Protein AF-A0A936PSB6-F1 (afdb_monomer)

Structure (mmCIF, N/CA/C/O backbone):
data_AF-A0A936PSB6-F1
#
_entry.id   AF-A0A936PSB6-F1
#
loop_
_atom_site.group_PDB
_atom_site.id
_atom_site.type_symbol
_atom_site.label_atom_id
_atom_site.label_alt_id
_atom_site.label_comp_id
_atom_site.label_asym_id
_atom_site.label_entity_id
_atom_site.label_seq_id
_atom_site.pdbx_PDB_ins_code
_atom_site.Cartn_x
_atom_site.Cartn_y
_atom_site.Cartn_z
_atom_site.occupancy
_atom_site.B_iso_or_equiv
_atom_site.auth_seq_id
_atom_site.auth_comp_id
_atom_site.auth_asym_id
_atom_site.auth_atom_id
_atom_site.pdbx_PDB_model_num
ATOM 1 N N . MET A 1 1 ? 30.008 19.255 -2.881 1.00 34.97 1 MET A N 1
ATOM 2 C CA . MET A 1 1 ? 29.206 19.299 -4.121 1.00 34.97 1 MET A CA 1
ATOM 3 C C . MET A 1 1 ? 28.127 18.225 -3.992 1.00 34.97 1 MET A C 1
ATOM 5 O O . MET A 1 1 ? 28.305 17.112 -4.457 1.00 34.97 1 MET A O 1
ATOM 9 N N . LEU A 1 2 ? 27.094 18.510 -3.190 1.00 31.97 2 LEU A N 1
ATOM 10 C CA . LEU A 1 2 ? 25.993 17.590 -2.886 1.00 31.97 2 LEU A CA 1
ATOM 11 C C . LEU A 1 2 ? 24.879 17.861 -3.895 1.00 31.97 2 LEU A C 1
ATOM 13 O O . LEU A 1 2 ? 24.434 19.002 -4.013 1.00 31.97 2 LEU A O 1
ATOM 17 N N . ALA A 1 3 ? 24.488 16.835 -4.649 1.00 31.81 3 ALA A N 1
ATOM 18 C CA . ALA A 1 3 ? 23.398 16.915 -5.605 1.00 31.81 3 ALA A CA 1
ATOM 19 C C . ALA A 1 3 ? 22.100 17.249 -4.861 1.00 31.81 3 ALA A C 1
ATOM 21 O O . ALA A 1 3 ? 21.628 16.478 -4.026 1.00 31.81 3 ALA A O 1
ATOM 22 N N . ALA A 1 4 ? 21.543 18.419 -5.164 1.00 31.56 4 ALA A N 1
ATOM 23 C CA . ALA A 1 4 ? 20.163 18.727 -4.861 1.00 31.56 4 ALA A CA 1
ATOM 24 C C . ALA A 1 4 ? 19.299 17.728 -5.641 1.00 31.56 4 ALA A C 1
ATOM 26 O O . ALA A 1 4 ? 19.192 17.817 -6.862 1.00 31.56 4 ALA A O 1
ATOM 27 N N . PHE A 1 5 ? 18.718 16.754 -4.942 1.00 30.97 5 PHE A N 1
ATOM 28 C CA . PHE A 1 5 ? 17.575 16.011 -5.454 1.00 30.97 5 PHE A CA 1
ATOM 29 C C . PHE A 1 5 ? 16.417 16.998 -5.546 1.00 30.97 5 PHE A C 1
ATOM 31 O O . PHE A 1 5 ? 15.668 17.218 -4.595 1.00 30.97 5 PHE A O 1
ATOM 38 N N . SER A 1 6 ? 16.327 17.667 -6.689 1.00 33.12 6 SER A N 1
ATOM 39 C CA . SER A 1 6 ? 15.155 18.423 -7.076 1.00 33.12 6 SER A CA 1
ATOM 40 C C . SER A 1 6 ? 14.011 17.422 -7.211 1.00 33.12 6 SER A C 1
ATOM 42 O O . SER A 1 6 ? 13.927 16.695 -8.199 1.00 33.12 6 SER A O 1
ATOM 44 N N . LEU A 1 7 ? 13.139 17.372 -6.201 1.00 35.28 7 LEU A N 1
ATOM 45 C CA . LEU A 1 7 ? 11.733 17.018 -6.378 1.00 35.28 7 LEU A CA 1
ATOM 46 C C . LEU A 1 7 ? 11.176 18.008 -7.408 1.00 35.28 7 LEU A C 1
ATOM 48 O O . LEU A 1 7 ? 10.650 19.062 -7.056 1.00 35.28 7 LEU A O 1
ATOM 52 N N . SER A 1 8 ? 11.418 17.732 -8.691 1.00 33.59 8 SER A N 1
ATOM 53 C CA . SER A 1 8 ? 10.822 18.482 -9.784 1.00 33.59 8 SER A CA 1
ATOM 54 C C . SER A 1 8 ? 9.326 18.448 -9.569 1.00 33.59 8 SER A C 1
ATOM 56 O O . SER A 1 8 ? 8.751 17.375 -9.393 1.00 33.59 8 SER A O 1
ATOM 58 N N . ALA A 1 9 ? 8.742 19.643 -9.541 1.00 36.50 9 ALA A N 1
ATOM 59 C CA . ALA A 1 9 ? 7.319 19.881 -9.508 1.00 36.50 9 ALA A CA 1
ATOM 60 C C . ALA A 1 9 ? 6.634 18.968 -10.531 1.00 36.50 9 ALA A C 1
ATOM 62 O O . ALA A 1 9 ? 6.600 19.259 -11.727 1.00 36.50 9 ALA A O 1
ATOM 63 N N . VAL A 1 10 ? 6.110 17.841 -10.049 1.00 40.69 10 VAL A N 1
ATOM 64 C CA . VAL A 1 10 ? 5.049 17.119 -10.733 1.00 40.69 10 VAL A CA 1
ATOM 65 C C . VAL A 1 10 ? 3.941 18.153 -10.811 1.00 40.69 10 VAL A C 1
ATOM 67 O O . VAL A 1 10 ? 3.409 18.566 -9.779 1.00 40.69 10 VAL A O 1
ATOM 70 N N . ALA A 1 11 ? 3.711 18.683 -12.016 1.00 37.62 11 ALA A N 1
ATOM 71 C CA . ALA A 1 11 ? 2.572 19.541 -12.299 1.00 37.62 11 ALA A CA 1
ATOM 72 C C . ALA A 1 11 ? 1.369 18.906 -11.609 1.00 37.62 11 ALA A C 1
ATOM 74 O O . ALA A 1 11 ? 1.175 17.706 -11.786 1.00 37.62 11 ALA A O 1
ATOM 75 N N . ALA A 1 12 ? 0.677 19.672 -10.760 1.00 42.12 12 ALA A N 1
ATOM 76 C CA . ALA A 1 12 ? -0.404 19.188 -9.914 1.00 42.12 12 ALA A CA 1
ATOM 77 C C . ALA A 1 12 ? -1.413 18.425 -10.776 1.00 42.12 12 ALA A C 1
ATOM 79 O O . ALA A 1 12 ? -2.275 19.025 -11.414 1.00 42.12 12 ALA A O 1
ATOM 80 N N . ASP A 1 13 ? -1.237 17.110 -10.856 1.00 47.25 13 ASP A N 1
ATOM 81 C CA . ASP A 1 13 ? -2.152 16.215 -11.523 1.00 47.25 13 ASP A CA 1
ATOM 82 C C . ASP A 1 13 ? -3.365 16.180 -10.594 1.00 47.25 13 ASP A C 1
ATOM 84 O O . ASP A 1 13 ? -3.239 15.715 -9.459 1.00 47.25 13 ASP A O 1
ATOM 88 N N . PRO A 1 14 ? -4.522 16.729 -10.996 1.00 48.03 14 PRO A N 1
ATOM 89 C CA . PRO A 1 14 ? -5.703 16.736 -10.142 1.00 48.03 14 PRO A CA 1
ATOM 90 C C . PRO A 1 14 ? -6.210 15.314 -9.848 1.00 48.03 14 PRO A C 1
ATOM 92 O O . PRO A 1 14 ? -7.092 15.156 -9.009 1.00 48.03 14 PRO A O 1
ATOM 95 N N . SER A 1 15 ? -5.662 14.286 -10.513 1.00 51.38 15 SER A N 1
ATOM 96 C CA . SER A 1 15 ? -5.899 12.872 -10.207 1.00 51.38 15 SER A CA 1
ATOM 97 C C . SER A 1 15 ? -4.924 12.278 -9.179 1.00 51.38 15 SER A C 1
ATOM 99 O O . SER A 1 15 ? -4.997 11.085 -8.879 1.00 51.38 15 SER A O 1
ATOM 101 N N . ALA A 1 16 ? -4.013 13.087 -8.625 1.00 62.56 16 ALA A N 1
ATOM 102 C CA . ALA A 1 16 ? -3.012 12.616 -7.686 1.00 62.56 16 ALA A CA 1
ATOM 103 C C . ALA A 1 16 ? -3.590 12.358 -6.290 1.00 62.56 16 ALA A C 1
ATOM 105 O O . ALA A 1 16 ? -3.833 13.285 -5.521 1.00 62.56 16 ALA A O 1
ATOM 106 N N . VAL A 1 17 ? -3.746 11.081 -5.937 1.00 67.69 17 VAL A N 1
ATOM 107 C CA . VAL A 1 17 ? -4.196 10.674 -4.598 1.00 67.69 17 VAL A CA 1
ATOM 108 C C . VAL A 1 17 ? -3.063 10.893 -3.595 1.00 67.69 17 VAL A C 1
ATOM 110 O O . VAL A 1 17 ? -1.984 10.309 -3.743 1.00 67.69 17 VAL A O 1
ATOM 113 N N . THR A 1 18 ? -3.309 11.710 -2.568 1.00 82.12 18 THR A N 1
ATOM 114 C CA . THR A 1 18 ? -2.357 11.936 -1.467 1.00 82.12 18 THR A CA 1
ATOM 115 C C . THR A 1 18 ? -2.437 10.817 -0.426 1.00 82.12 18 THR A C 1
ATOM 117 O O . THR A 1 18 ? -3.446 10.115 -0.313 1.00 82.12 18 THR A O 1
ATOM 120 N N . VAL A 1 19 ? -1.394 10.657 0.401 1.00 83.12 19 VAL A N 1
ATOM 121 C CA . VAL A 1 19 ? -1.415 9.703 1.531 1.00 83.12 19 VAL A CA 1
ATOM 122 C C . VAL A 1 19 ? -2.602 9.991 2.453 1.00 83.12 19 VAL A C 1
ATOM 124 O O . VAL A 1 19 ? -3.303 9.068 2.863 1.00 83.12 19 VAL A O 1
ATOM 127 N N . GLY A 1 20 ? -2.853 11.269 2.758 1.00 79.62 20 GLY A N 1
ATOM 128 C CA . GLY A 1 20 ? -3.971 11.672 3.607 1.00 79.62 20 GLY A CA 1
ATOM 129 C C . GLY A 1 20 ? -5.331 11.319 3.010 1.00 79.62 20 GLY A C 1
ATOM 130 O O . GLY A 1 20 ? -6.204 10.821 3.724 1.00 79.62 20 GLY A O 1
ATOM 131 N N . GLU A 1 21 ? -5.502 11.499 1.701 1.00 85.75 21 GLU A N 1
ATOM 132 C CA . GLU A 1 21 ? -6.727 11.119 1.006 1.00 85.75 21 GLU A CA 1
ATOM 133 C C . GLU A 1 21 ? -6.934 9.603 0.973 1.00 85.75 21 GLU A C 1
ATOM 135 O O . GLU A 1 21 ? -8.027 9.141 1.299 1.00 85.75 21 GLU A O 1
ATOM 140 N N . ALA A 1 22 ? -5.894 8.829 0.660 1.00 84.50 22 ALA A N 1
ATOM 141 C CA . ALA A 1 22 ? -5.962 7.371 0.666 1.00 84.50 22 ALA A CA 1
ATOM 142 C C . ALA A 1 22 ? -6.297 6.823 2.060 1.00 84.50 22 ALA A C 1
ATOM 144 O O . ALA A 1 22 ? -7.163 5.959 2.189 1.00 84.50 22 ALA A O 1
ATOM 145 N N . VAL A 1 23 ? -5.674 7.354 3.119 1.00 87.19 23 VAL A N 1
ATOM 146 C CA . VAL A 1 23 ? -5.998 6.975 4.503 1.00 87.19 23 VAL A CA 1
ATOM 147 C C . VAL A 1 23 ? -7.450 7.317 4.823 1.00 87.19 23 VAL A C 1
ATOM 149 O O . VAL A 1 23 ? -8.186 6.461 5.306 1.00 87.19 23 VAL A O 1
ATOM 152 N N . ARG A 1 24 ? -7.906 8.532 4.501 1.00 88.06 24 ARG A N 1
ATOM 153 C CA . ARG A 1 24 ? -9.304 8.934 4.707 1.00 88.06 24 ARG A CA 1
ATOM 154 C C . ARG A 1 24 ? -10.276 8.015 3.959 1.00 88.06 24 ARG A C 1
ATOM 156 O O . ARG A 1 24 ? -11.274 7.596 4.543 1.00 88.06 24 ARG A O 1
ATOM 163 N N . LEU A 1 25 ? -9.995 7.683 2.700 1.00 87.19 25 LEU A N 1
ATOM 164 C CA . LEU A 1 25 ? -10.819 6.783 1.890 1.00 87.19 25 LEU A CA 1
ATOM 165 C C . LEU A 1 25 ? -10.831 5.365 2.463 1.00 87.19 25 LEU A C 1
ATOM 167 O O . LEU A 1 25 ? -11.905 4.800 2.652 1.00 87.19 25 LEU A O 1
ATOM 171 N N . GLY A 1 26 ? -9.681 4.801 2.825 1.00 87.00 26 GLY A N 1
ATOM 172 C CA . GLY A 1 26 ? -9.623 3.452 3.392 1.00 87.00 26 GLY A CA 1
ATOM 173 C C . GLY A 1 26 ? -10.290 3.346 4.766 1.00 87.00 26 GLY A C 1
ATOM 174 O O . GLY A 1 26 ? -10.931 2.341 5.057 1.00 87.00 26 GLY A O 1
ATOM 175 N N . LEU A 1 27 ? -10.241 4.407 5.579 1.00 88.94 27 LEU A N 1
ATOM 176 C CA . LEU A 1 27 ? -10.942 4.469 6.867 1.00 88.94 27 LEU A CA 1
ATOM 177 C C . LEU A 1 27 ? -12.459 4.685 6.748 1.00 88.94 27 LEU A C 1
ATOM 179 O O . LEU A 1 27 ? -13.159 4.525 7.743 1.00 88.94 27 LEU A O 1
ATOM 183 N N . THR A 1 28 ? -12.976 5.062 5.576 1.00 88.38 28 THR A N 1
ATOM 184 C CA . THR A 1 28 ? -14.409 5.359 5.375 1.00 88.38 28 THR A CA 1
ATOM 185 C C . THR A 1 28 ? -15.110 4.358 4.463 1.00 88.38 28 THR A C 1
ATOM 187 O O . THR A 1 28 ? -16.249 3.983 4.725 1.00 88.38 28 THR A O 1
ATOM 190 N N . THR A 1 29 ? -14.431 3.917 3.409 1.00 88.69 29 THR A N 1
ATOM 191 C CA . THR A 1 29 ? -14.980 3.069 2.339 1.00 88.69 29 THR A CA 1
ATOM 192 C C . THR A 1 29 ? -14.331 1.692 2.267 1.00 88.69 29 THR A C 1
ATOM 194 O O . THR A 1 29 ? -14.907 0.780 1.675 1.00 88.69 29 THR A O 1
ATOM 197 N N . GLY A 1 30 ? -13.173 1.514 2.910 1.00 88.62 30 GLY A N 1
ATOM 198 C CA . GLY A 1 30 ? -12.463 0.244 2.907 1.00 88.62 30 GLY A CA 1
ATOM 199 C C . GLY A 1 30 ? -13.274 -0.878 3.563 1.00 88.62 30 GLY A C 1
ATOM 200 O O . GLY A 1 30 ? -14.038 -0.632 4.502 1.00 88.62 30 GLY A O 1
ATOM 201 N N . PRO A 1 31 ? -13.078 -2.141 3.147 1.00 86.44 31 PRO A N 1
ATOM 202 C CA . PRO A 1 31 ? -13.794 -3.289 3.712 1.00 86.44 31 PRO A CA 1
ATOM 203 C C . PRO A 1 31 ? -13.578 -3.448 5.226 1.00 86.44 31 PRO A C 1
ATOM 205 O O . PRO A 1 31 ? -14.403 -4.046 5.913 1.00 86.44 31 PRO A O 1
ATOM 208 N N . LEU A 1 32 ? -12.483 -2.892 5.757 1.00 86.81 32 LEU A N 1
ATOM 209 C CA . LEU A 1 32 ? -12.132 -2.927 7.177 1.00 86.81 32 LEU A CA 1
ATOM 210 C C . LEU A 1 32 ? -12.549 -1.666 7.955 1.00 86.81 32 LEU A C 1
ATOM 212 O O . LEU A 1 32 ? -12.427 -1.655 9.179 1.00 86.81 32 LEU A O 1
ATOM 216 N N . ALA A 1 33 ? -13.086 -0.635 7.291 1.00 86.19 33 ALA A N 1
ATOM 217 C CA . ALA A 1 33 ? -13.457 0.643 7.909 1.00 86.19 33 ALA A CA 1
ATOM 218 C C . ALA A 1 33 ? -14.442 0.481 9.081 1.00 86.19 33 ALA A C 1
ATOM 220 O O . ALA A 1 33 ? -14.331 1.146 10.110 1.00 86.19 33 ALA A O 1
ATOM 221 N N . GLY A 1 34 ? -15.400 -0.443 8.950 1.00 85.06 34 GLY A N 1
ATOM 222 C CA . GLY A 1 34 ? -16.431 -0.684 9.962 1.00 85.06 34 GLY A CA 1
ATOM 223 C C . GLY A 1 34 ? -16.010 -1.597 11.117 1.00 85.06 34 GLY A C 1
ATOM 224 O O . GLY A 1 34 ? -16.730 -1.665 12.113 1.00 85.06 34 GLY A O 1
ATOM 225 N N . ALA A 1 35 ? -14.880 -2.305 11.014 1.00 87.38 35 ALA A N 1
ATOM 226 C CA . ALA A 1 35 ? -14.505 -3.331 11.987 1.00 87.38 35 ALA A CA 1
ATOM 227 C C . ALA A 1 35 ? -14.233 -2.773 13.402 1.00 87.38 35 ALA A C 1
ATOM 229 O O . ALA A 1 35 ? -14.781 -3.329 14.360 1.00 87.38 35 ALA A O 1
ATOM 230 N N . PRO A 1 36 ? -13.484 -1.662 13.579 1.00 84.12 36 PRO A N 1
ATOM 231 C CA . PRO A 1 36 ? -13.262 -1.080 14.905 1.00 84.12 36 PRO A CA 1
ATOM 232 C C . PRO A 1 36 ? -14.564 -0.614 15.565 1.00 84.12 36 PRO A C 1
ATOM 234 O O . PRO A 1 36 ? -14.799 -0.843 16.750 1.00 84.12 36 PRO A O 1
ATOM 237 N N . GLU A 1 37 ? -15.449 -0.010 14.774 1.00 84.31 37 GLU A N 1
ATOM 238 C CA . GLU A 1 37 ? -16.726 0.515 15.248 1.00 84.31 37 GLU A CA 1
ATOM 239 C C . GLU A 1 37 ? -17.722 -0.603 15.593 1.00 84.31 37 GLU A C 1
ATOM 241 O O . GLU A 1 37 ? -18.475 -0.496 16.563 1.00 84.31 37 GLU A O 1
ATOM 246 N N . ALA A 1 38 ? -17.713 -1.704 14.837 1.00 85.62 38 ALA A N 1
ATOM 247 C CA . ALA A 1 38 ? -18.489 -2.897 15.156 1.00 85.62 38 ALA A CA 1
ATOM 248 C C . ALA A 1 38 ? -18.018 -3.540 16.470 1.00 85.62 38 ALA A C 1
ATOM 250 O O . ALA A 1 38 ? -18.850 -3.881 17.311 1.00 85.62 38 ALA A O 1
ATOM 251 N N . ALA A 1 39 ? -16.701 -3.637 16.689 1.00 78.50 39 ALA A N 1
ATOM 252 C CA . ALA A 1 39 ? -16.134 -4.139 17.941 1.00 78.50 39 ALA A CA 1
ATOM 253 C C . ALA A 1 39 ? -16.510 -3.249 19.140 1.00 78.50 39 ALA A C 1
ATOM 255 O O . ALA A 1 39 ? -16.908 -3.758 20.189 1.00 78.50 39 ALA A O 1
ATOM 256 N N . ARG A 1 40 ? -16.470 -1.919 18.968 1.00 83.19 40 ARG A N 1
ATOM 257 C CA . ARG A 1 40 ? -16.927 -0.952 19.979 1.00 83.19 40 ARG A CA 1
ATOM 258 C C . ARG A 1 40 ? -18.407 -1.139 20.317 1.00 83.19 40 ARG A C 1
ATOM 260 O O . ARG A 1 40 ? -18.774 -1.182 21.491 1.00 83.19 40 ARG A O 1
ATOM 267 N N . ARG A 1 41 ? -19.264 -1.278 19.299 1.00 87.00 41 ARG A N 1
ATOM 268 C CA . ARG A 1 41 ? -20.707 -1.508 19.482 1.00 87.00 41 ARG A CA 1
ATOM 269 C C . ARG A 1 41 ? -21.001 -2.829 20.188 1.00 87.00 41 ARG A C 1
ATOM 271 O O . ARG A 1 41 ? -21.864 -2.840 21.060 1.00 87.00 41 ARG A O 1
ATOM 278 N N . ALA A 1 42 ? -20.276 -3.899 19.862 1.00 83.25 42 ALA A N 1
ATOM 279 C CA . ALA A 1 42 ? -20.413 -5.190 20.533 1.00 83.25 42 ALA A CA 1
ATOM 280 C C . ALA A 1 42 ? -20.077 -5.083 22.030 1.00 83.25 42 ALA A C 1
ATOM 282 O O . ALA A 1 42 ? -20.911 -5.422 22.866 1.00 83.25 42 ALA A O 1
ATOM 283 N N . ALA A 1 43 ? -18.927 -4.494 22.373 1.00 77.94 43 ALA A N 1
ATOM 284 C CA . ALA A 1 43 ? -18.525 -4.298 23.767 1.00 77.94 43 ALA A CA 1
ATOM 285 C C . ALA A 1 43 ? -19.485 -3.378 24.545 1.00 77.94 43 ALA A C 1
ATOM 287 O O . ALA A 1 43 ? -19.802 -3.633 25.706 1.00 77.94 43 ALA A O 1
ATOM 288 N N . SER A 1 44 ? -19.998 -2.320 23.905 1.00 81.75 44 SER A N 1
ATOM 289 C CA . SER A 1 44 ? -21.014 -1.452 24.513 1.00 81.75 44 SER A CA 1
ATOM 290 C C . SER A 1 44 ? -22.342 -2.185 24.731 1.00 81.75 44 SER A C 1
ATOM 292 O O . SER A 1 44 ? -22.979 -2.003 25.767 1.00 81.75 44 SER A O 1
ATOM 294 N N . GLY A 1 45 ? -22.752 -3.032 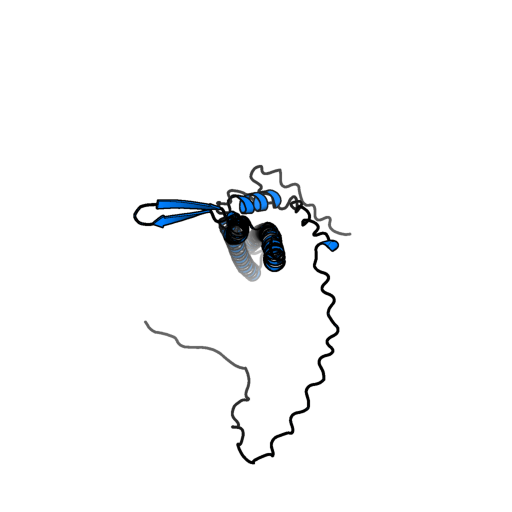23.782 1.00 85.19 45 GLY A N 1
ATOM 295 C CA . GLY A 1 45 ? -23.933 -3.884 23.904 1.00 85.19 45 GLY A CA 1
ATOM 296 C C . GLY A 1 45 ? -23.818 -4.866 25.068 1.00 85.19 45 GLY A C 1
ATO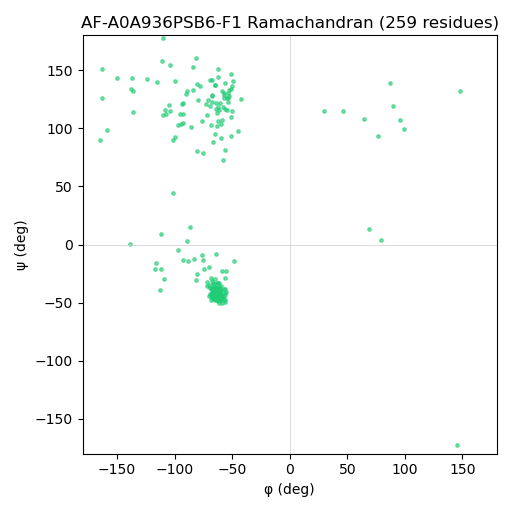M 297 O O . GLY A 1 45 ? -24.734 -4.940 25.883 1.00 85.19 45 GLY A O 1
ATOM 298 N N . GLU A 1 46 ? -22.676 -5.543 25.198 1.00 79.44 46 GLU A N 1
ATOM 299 C CA . GLU A 1 46 ? -22.380 -6.438 26.325 1.00 79.44 46 GLU A CA 1
ATOM 300 C C . GLU A 1 46 ? -22.417 -5.694 27.667 1.00 79.44 46 GLU A C 1
ATOM 302 O O . GLU A 1 46 ? -23.071 -6.144 28.608 1.00 79.44 46 GLU A O 1
ATOM 307 N N . ALA A 1 47 ? -21.802 -4.509 27.749 1.00 75.94 47 ALA A N 1
ATOM 308 C CA . ALA A 1 47 ? -21.815 -3.697 28.964 1.00 75.94 47 ALA A CA 1
ATOM 309 C C . ALA A 1 47 ? -23.224 -3.206 29.344 1.00 75.94 47 ALA A C 1
ATOM 311 O O . ALA A 1 47 ? -23.565 -3.168 30.528 1.00 75.94 47 ALA A O 1
ATOM 312 N N . ARG A 1 48 ? -24.061 -2.845 28.359 1.00 78.62 48 ARG A N 1
ATOM 313 C CA . ARG A 1 48 ? -25.459 -2.440 28.593 1.00 78.62 48 ARG A CA 1
ATOM 314 C C . ARG A 1 48 ? -26.337 -3.608 29.012 1.00 78.62 48 ARG A C 1
ATOM 316 O O . ARG A 1 48 ? -27.112 -3.447 29.947 1.00 78.62 48 ARG A O 1
ATOM 323 N N . ALA A 1 49 ? -26.209 -4.758 28.350 1.00 78.94 49 ALA A N 1
ATOM 324 C CA . ALA A 1 49 ? -26.930 -5.970 28.730 1.00 78.94 49 ALA A CA 1
ATOM 325 C C . ALA A 1 49 ? -26.628 -6.339 30.188 1.00 78.94 49 ALA A C 1
ATOM 327 O O . ALA A 1 49 ? -27.544 -6.625 30.952 1.00 78.94 49 ALA A O 1
ATOM 328 N N . TYR A 1 50 ? -25.360 -6.222 30.591 1.00 68.19 50 TYR A N 1
ATOM 329 C CA . TYR A 1 50 ? -24.930 -6.465 31.963 1.00 68.19 50 TYR A CA 1
ATOM 330 C C . TYR A 1 50 ? -25.494 -5.435 32.962 1.00 68.19 50 TYR A C 1
ATOM 332 O O . TYR A 1 50 ? -25.965 -5.799 34.040 1.00 68.19 50 TYR A O 1
ATOM 340 N N . ALA A 1 51 ? -25.474 -4.143 32.615 1.00 69.38 51 ALA A N 1
ATOM 341 C CA . ALA A 1 51 ? -26.022 -3.088 33.470 1.00 69.38 51 ALA A CA 1
ATOM 342 C C . ALA A 1 51 ? -27.543 -3.224 33.667 1.00 69.38 51 ALA A C 1
ATOM 344 O O . ALA A 1 51 ? -28.026 -3.050 34.784 1.00 69.38 51 ALA A O 1
ATOM 345 N N . ALA A 1 52 ? -28.279 -3.583 32.611 1.00 68.69 52 ALA A N 1
ATOM 346 C CA . ALA A 1 52 ? -29.727 -3.773 32.656 1.00 68.69 52 ALA A CA 1
ATOM 347 C C . ALA A 1 52 ? -30.143 -4.944 33.564 1.00 68.69 52 ALA A C 1
ATOM 349 O O . ALA A 1 52 ? -31.163 -4.860 34.235 1.00 68.69 52 ALA A O 1
ATOM 350 N N . THR A 1 53 ? -29.346 -6.016 33.640 1.00 68.06 53 THR A N 1
ATOM 351 C CA . THR A 1 53 ? -29.655 -7.171 34.504 1.00 68.06 53 THR A CA 1
ATOM 352 C C . THR A 1 53 ? -29.422 -6.941 35.997 1.00 68.06 53 THR A C 1
ATOM 354 O O . THR A 1 53 ? -29.962 -7.690 36.802 1.00 68.06 53 THR A O 1
ATOM 357 N N . GLU A 1 54 ? -28.605 -5.959 36.395 1.00 64.25 54 GLU A N 1
ATOM 358 C CA . GLU A 1 54 ? -28.226 -5.781 37.810 1.00 64.25 54 GLU A CA 1
ATOM 359 C C . GLU A 1 54 ? -28.684 -4.457 38.439 1.00 64.25 54 GLU A C 1
ATOM 361 O O . GLU A 1 54 ? -28.715 -4.365 39.668 1.00 64.25 54 GLU A O 1
ATOM 366 N N . ALA A 1 55 ? -28.986 -3.427 37.641 1.00 55.72 55 ALA A N 1
ATOM 367 C CA . ALA A 1 55 ? -29.256 -2.079 38.148 1.00 55.72 55 ALA A CA 1
ATOM 368 C C . ALA A 1 55 ? -30.709 -1.612 37.987 1.00 5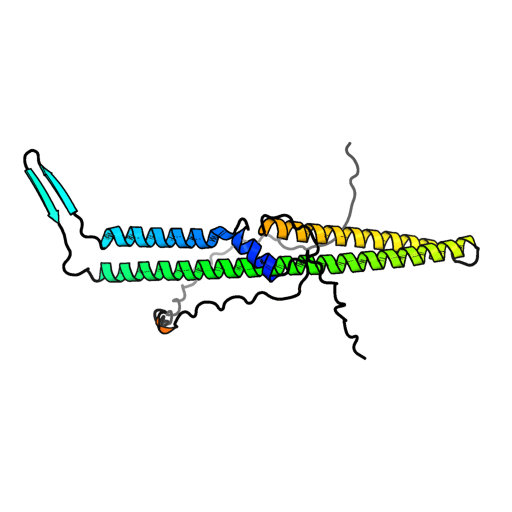5.72 55 ALA A C 1
ATOM 370 O O . ALA A 1 55 ? -31.110 -0.696 38.707 1.00 55.72 55 ALA A O 1
ATOM 371 N N . ASP A 1 56 ? -31.486 -2.204 37.075 1.00 60.81 56 ASP A N 1
ATOM 372 C CA . ASP A 1 56 ? -32.883 -1.811 36.899 1.00 60.81 56 ASP A CA 1
ATOM 373 C C . ASP A 1 56 ? -33.778 -2.475 37.957 1.00 60.81 56 ASP A C 1
ATOM 375 O O . ASP A 1 56 ? -33.611 -3.660 38.260 1.00 60.81 56 ASP A O 1
ATOM 379 N N . PRO A 1 57 ? -34.739 -1.734 38.539 1.00 59.28 57 PRO A N 1
ATOM 380 C CA . PRO A 1 57 ? -35.724 -2.322 39.430 1.00 59.28 57 PRO A CA 1
ATOM 381 C C . PRO A 1 57 ? -36.552 -3.353 38.659 1.00 59.28 57 PRO A C 1
ATOM 383 O O . PRO A 1 57 ? -37.246 -3.019 37.695 1.00 59.28 57 PRO A O 1
ATOM 386 N N . GLU A 1 58 ? -36.502 -4.614 39.087 1.00 63.59 58 GLU A N 1
ATOM 387 C CA . GLU A 1 58 ? -37.363 -5.643 38.517 1.00 63.59 58 GLU A CA 1
ATOM 388 C C . GLU A 1 58 ? -38.818 -5.375 38.921 1.00 63.59 58 GLU A C 1
ATOM 390 O O . GLU A 1 58 ? -39.188 -5.375 40.100 1.00 63.59 58 GLU A O 1
ATOM 395 N N . VAL A 1 59 ? -39.666 -5.162 37.914 1.00 63.84 59 VAL A N 1
ATOM 396 C CA . VAL A 1 59 ? -41.120 -5.191 38.073 1.00 63.84 59 VAL A CA 1
ATOM 397 C C . VAL A 1 59 ? -41.556 -6.645 37.934 1.00 63.84 59 VAL A C 1
ATOM 399 O O . VAL A 1 59 ? -41.654 -7.168 36.823 1.00 63.84 59 VAL A O 1
ATOM 402 N N . GLN A 1 60 ? -41.827 -7.311 39.055 1.00 69.25 60 GLN A N 1
ATOM 403 C CA . GLN A 1 60 ? -42.347 -8.675 39.040 1.00 69.25 60 GLN A CA 1
ATOM 404 C C . GLN A 1 60 ? -43.877 -8.634 39.077 1.00 69.25 60 GLN A C 1
ATOM 406 O O . GLN A 1 60 ? -44.495 -8.220 40.061 1.00 69.25 60 GLN A O 1
ATOM 411 N N . VAL A 1 61 ? -44.505 -9.056 37.976 1.00 66.88 61 VAL A N 1
ATOM 412 C CA . VAL A 1 61 ? -45.960 -9.225 37.894 1.00 66.88 61 VAL A CA 1
ATOM 413 C C . VAL A 1 61 ? -46.283 -10.679 38.206 1.00 66.88 61 VAL A C 1
ATOM 415 O O . VAL A 1 61 ? -46.087 -11.560 37.369 1.00 66.88 61 VAL A O 1
ATOM 418 N N . GLN A 1 62 ? -46.781 -10.938 39.412 1.00 69.50 62 GLN A N 1
ATOM 419 C CA . GLN A 1 62 ? -47.263 -12.262 39.785 1.00 69.50 62 GLN A CA 1
ATOM 420 C C . GLN A 1 62 ? -48.769 -12.324 39.532 1.00 69.50 62 GLN A C 1
ATOM 422 O O . GLN A 1 62 ? -49.552 -11.533 40.064 1.00 69.50 62 GLN A O 1
ATOM 427 N N . SER A 1 63 ? -49.176 -13.265 38.680 1.00 56.31 63 SER A N 1
ATOM 428 C CA . SER A 1 63 ? -50.587 -13.544 38.420 1.00 56.31 63 SER A CA 1
ATOM 429 C C . SER A 1 63 ? -50.941 -14.902 39.007 1.00 56.31 63 SER A C 1
ATOM 431 O O . SER A 1 63 ? -50.462 -15.934 38.546 1.00 56.31 63 SER A O 1
ATOM 433 N N . PHE A 1 64 ? -51.767 -14.884 40.048 1.00 65.75 64 PHE A N 1
ATOM 434 C CA . PHE A 1 64 ? -52.411 -16.076 40.584 1.00 65.75 64 PHE A CA 1
ATOM 435 C C . PHE A 1 64 ? -53.873 -16.079 40.138 1.00 65.75 64 PHE A C 1
ATOM 437 O O . PHE A 1 64 ? -54.432 -15.028 39.837 1.00 65.75 64 PHE A O 1
ATOM 444 N N . LEU A 1 65 ? -54.481 -17.266 40.064 1.00 63.47 65 LEU A N 1
ATOM 445 C CA . LEU A 1 65 ? -55.742 -17.569 39.363 1.00 63.47 65 LEU A CA 1
ATOM 446 C C . LEU A 1 65 ? -56.940 -16.626 39.634 1.00 63.47 65 LEU A C 1
ATOM 448 O O . LEU A 1 65 ? -57.896 -16.667 38.864 1.00 63.47 65 LEU A O 1
ATOM 452 N N . GLN A 1 66 ? -56.906 -15.772 40.664 1.00 60.97 66 GLN A N 1
ATOM 453 C CA . GLN A 1 66 ? -57.922 -14.743 40.935 1.00 60.97 66 GLN A CA 1
ATOM 454 C C . GLN A 1 66 ? -57.371 -13.369 41.386 1.00 60.97 66 GLN A C 1
ATOM 456 O O . GLN A 1 66 ? -58.160 -12.445 41.561 1.00 60.97 66 GLN A O 1
ATOM 461 N N . GLU A 1 67 ? -56.050 -13.178 41.506 1.00 49.66 67 GLU A N 1
ATOM 462 C CA . GLU A 1 67 ? -55.439 -11.907 41.934 1.00 49.66 67 GLU A CA 1
ATOM 463 C C . GLU A 1 67 ? -54.222 -11.540 41.070 1.00 49.66 67 GLU A C 1
ATOM 465 O O . GLU A 1 67 ? -53.322 -12.349 40.828 1.00 49.66 67 GLU A O 1
ATOM 470 N N . ARG A 1 68 ? -54.187 -10.282 40.613 1.00 61.44 68 ARG A N 1
ATOM 471 C CA . ARG A 1 68 ? -53.018 -9.668 39.970 1.00 61.44 68 ARG A CA 1
ATOM 472 C C . ARG A 1 68 ? -52.362 -8.727 40.970 1.00 61.44 68 ARG A C 1
ATOM 474 O O . ARG A 1 68 ? -52.961 -7.712 41.318 1.00 61.44 68 ARG A O 1
ATOM 481 N N . SER A 1 69 ? -51.139 -9.035 41.392 1.00 66.00 69 SER A N 1
ATOM 482 C CA . SER A 1 69 ? -50.323 -8.117 42.188 1.00 66.00 69 SER A CA 1
ATOM 483 C C . SER A 1 69 ? -49.079 -7.700 41.401 1.00 66.00 69 SER A C 1
ATOM 485 O O . SER A 1 69 ? -48.477 -8.489 40.670 1.00 66.00 69 SER A O 1
ATOM 487 N N . VAL A 1 70 ? -48.731 -6.418 41.506 1.00 65.38 70 VAL A N 1
ATOM 488 C CA . VAL A 1 70 ? -47.516 -5.843 40.921 1.00 65.38 70 VAL A CA 1
ATOM 489 C C . VAL A 1 70 ? -46.578 -5.536 42.078 1.00 65.38 70 VAL A C 1
ATOM 491 O O . VAL A 1 70 ? -46.911 -4.709 42.926 1.00 65.38 70 VAL A O 1
ATOM 494 N N . GLN A 1 71 ? -45.429 -6.209 42.133 1.00 67.12 71 GLN A N 1
ATOM 495 C CA . GLN A 1 71 ? -44.378 -5.912 43.103 1.00 67.12 71 GLN A CA 1
ATOM 496 C C . GLN A 1 71 ? -43.243 -5.175 42.392 1.00 67.12 71 GLN A C 1
ATOM 498 O O . GLN A 1 71 ? -42.653 -5.686 41.440 1.00 67.12 71 GLN A O 1
ATOM 503 N N . LEU A 1 72 ? -42.961 -3.954 42.846 1.00 65.94 72 LEU A N 1
ATOM 504 C CA . LEU A 1 72 ? -41.800 -3.183 42.418 1.00 65.94 72 LEU A CA 1
ATOM 505 C C . LEU A 1 72 ? -40.681 -3.413 43.436 1.00 65.94 72 LEU A C 1
ATOM 507 O O . LEU A 1 72 ? -40.795 -2.974 44.582 1.00 65.94 72 LEU A O 1
ATOM 511 N N . VAL A 1 73 ? -39.608 -4.092 43.031 1.00 69.06 73 VAL A N 1
ATOM 512 C CA . VAL A 1 73 ? -38.439 -4.300 43.893 1.00 69.06 73 VAL A CA 1
ATOM 513 C C . VAL A 1 73 ? -37.398 -3.238 43.554 1.00 69.06 73 VAL A C 1
ATOM 515 O O . VAL A 1 73 ? -36.714 -3.327 42.539 1.00 69.06 73 VAL A O 1
ATOM 518 N N . VAL A 1 74 ? -37.286 -2.212 44.403 1.00 63.84 74 VAL A N 1
ATOM 519 C CA . VAL A 1 74 ? -36.256 -1.168 44.277 1.00 63.84 74 VAL A CA 1
ATOM 520 C C . VAL A 1 74 ? -35.209 -1.372 45.374 1.00 63.84 74 VAL A C 1
ATOM 522 O O . VAL A 1 74 ? -35.532 -1.189 46.551 1.00 63.84 74 VAL A O 1
ATOM 525 N N . PRO A 1 75 ? -33.961 -1.747 45.046 1.00 61.16 75 PRO A N 1
ATOM 526 C CA . PRO A 1 75 ? -32.894 -1.776 46.038 1.00 61.16 75 PRO A CA 1
ATOM 527 C C . PRO A 1 75 ? -32.575 -0.341 46.489 1.00 61.16 75 PRO A C 1
ATOM 529 O O . PRO A 1 75 ? -32.253 0.517 45.672 1.00 61.16 75 PRO A O 1
ATOM 532 N N . ILE A 1 76 ? -32.679 -0.077 47.796 1.00 66.06 76 ILE A N 1
ATOM 533 C CA . ILE A 1 76 ? -32.458 1.257 48.394 1.00 66.06 76 ILE A CA 1
ATOM 534 C C . ILE A 1 76 ? -30.979 1.673 48.285 1.00 66.06 76 ILE A C 1
ATOM 536 O O . ILE A 1 76 ? -30.677 2.847 48.091 1.00 66.06 76 ILE A O 1
ATOM 540 N N . GLU A 1 77 ? -30.063 0.701 48.330 1.00 68.19 77 GLU A N 1
ATOM 541 C CA . GLU A 1 77 ? -28.641 0.873 48.035 1.00 68.19 77 GLU A CA 1
ATOM 542 C C . GLU A 1 77 ? -28.143 -0.310 47.200 1.00 68.19 77 GLU A C 1
ATOM 544 O O . GLU A 1 77 ? -28.423 -1.472 47.508 1.00 68.19 77 GLU A O 1
ATOM 549 N N . ALA A 1 78 ? -27.395 -0.022 46.132 1.00 65.00 78 ALA A N 1
ATOM 550 C CA . ALA A 1 78 ? -26.766 -1.063 45.332 1.00 65.00 78 ALA A CA 1
ATOM 551 C C . ALA A 1 78 ? -25.677 -1.759 46.170 1.00 65.00 78 ALA A C 1
ATOM 553 O O . ALA A 1 78 ? -24.791 -1.076 46.698 1.00 65.00 78 ALA A O 1
ATOM 554 N N . PRO A 1 79 ? -25.681 -3.101 46.268 1.00 78.69 79 PRO A N 1
ATOM 555 C CA . PRO A 1 79 ? -24.622 -3.834 46.944 1.00 78.69 79 PRO A CA 1
ATOM 556 C C . PRO A 1 79 ? -23.235 -3.417 46.423 1.00 78.69 79 PRO A C 1
ATOM 558 O O . PRO A 1 79 ? -23.075 -3.162 45.225 1.00 78.69 79 PRO A O 1
ATOM 561 N N . PRO A 1 80 ? -22.185 -3.412 47.264 1.00 78.88 80 PRO A N 1
ATOM 562 C CA . PRO A 1 80 ? -20.831 -3.063 46.827 1.00 78.88 80 PRO A CA 1
ATOM 563 C C . PRO A 1 80 ? -20.341 -3.945 45.667 1.00 78.88 80 PRO A C 1
ATOM 565 O O . PRO A 1 80 ? -19.578 -3.483 44.820 1.00 78.88 80 PRO A O 1
ATOM 568 N N . ALA A 1 81 ? -20.829 -5.188 45.580 1.00 81.38 81 ALA A N 1
ATOM 569 C CA . ALA A 1 81 ? -20.597 -6.071 44.441 1.00 81.38 81 ALA A CA 1
ATOM 570 C C . ALA A 1 81 ? -21.184 -5.511 43.130 1.00 81.38 81 ALA A C 1
ATOM 572 O O . ALA A 1 81 ? -20.484 -5.487 42.120 1.00 81.38 81 ALA A O 1
ATOM 573 N N . THR A 1 82 ? -22.417 -5.001 43.154 1.00 78.81 82 THR A N 1
ATOM 574 C CA . THR A 1 82 ? -23.0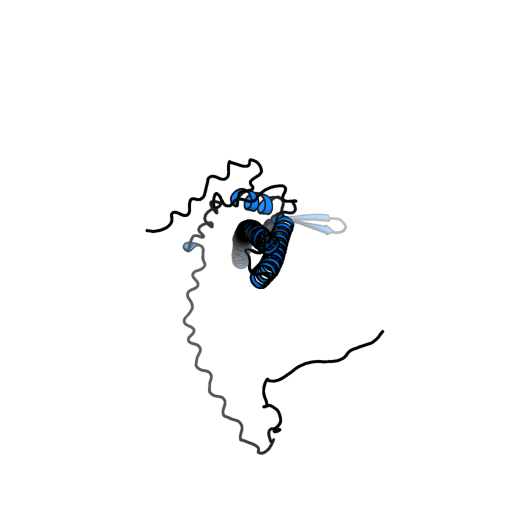88 -4.364 42.008 1.00 78.81 82 THR A CA 1
ATOM 575 C C . THR A 1 82 ? -22.355 -3.093 41.576 1.00 78.81 82 THR A C 1
ATOM 577 O O . THR A 1 82 ? -22.101 -2.889 40.391 1.00 78.81 82 THR A O 1
ATOM 580 N N . LEU A 1 83 ? -21.905 -2.265 42.527 1.00 78.12 83 LEU A N 1
ATOM 581 C CA . LEU A 1 83 ? -21.103 -1.071 42.224 1.00 78.12 83 LEU A CA 1
ATOM 582 C C . LEU A 1 83 ? -19.738 -1.420 41.610 1.00 78.12 83 LEU A C 1
ATOM 584 O O . LEU A 1 83 ? -19.304 -0.772 40.655 1.00 78.12 83 LEU A O 1
ATOM 588 N N . ALA A 1 84 ? -19.052 -2.440 42.135 1.00 79.31 84 ALA A N 1
ATOM 589 C CA . ALA A 1 84 ? -17.779 -2.908 41.591 1.00 79.31 84 ALA A CA 1
ATOM 590 C C . ALA A 1 84 ? -17.937 -3.453 40.164 1.00 79.31 84 ALA A C 1
ATOM 592 O O . ALA A 1 84 ? -17.118 -3.155 39.294 1.00 79.31 84 ALA A O 1
ATOM 593 N N . ARG A 1 85 ? -19.019 -4.190 39.902 1.00 77.69 85 ARG A N 1
ATOM 594 C CA . ARG A 1 85 ? -19.349 -4.718 38.574 1.00 77.69 85 ARG A CA 1
ATOM 595 C C . ARG A 1 85 ? -19.729 -3.619 37.587 1.00 77.69 85 ARG A C 1
ATOM 597 O O . ARG A 1 85 ? -19.207 -3.611 36.478 1.00 77.69 85 ARG A O 1
ATOM 604 N N . ALA A 1 86 ? -20.530 -2.636 37.996 1.00 77.56 86 ALA A N 1
ATOM 605 C CA . ALA A 1 86 ? -20.849 -1.475 37.165 1.00 77.56 86 ALA A CA 1
ATOM 606 C C . ALA A 1 86 ? -19.589 -0.676 36.784 1.00 77.56 86 ALA A C 1
ATOM 608 O O . ALA A 1 86 ? -19.445 -0.237 35.642 1.00 77.56 86 ALA A O 1
ATOM 609 N N . ARG A 1 87 ? -18.637 -0.521 37.716 1.00 83.69 87 ARG A N 1
ATOM 610 C CA . ARG A 1 87 ? -17.320 0.068 37.419 1.00 83.69 87 ARG A CA 1
ATOM 611 C C . ARG A 1 87 ? -16.521 -0.790 36.439 1.00 83.69 87 ARG A C 1
ATOM 613 O O . ARG A 1 87 ? -15.961 -0.242 35.497 1.00 83.69 87 ARG A O 1
ATOM 620 N N . ALA A 1 88 ? -16.498 -2.110 36.620 1.00 83.44 88 ALA A N 1
ATOM 621 C CA . ALA A 1 88 ? -15.832 -3.020 35.691 1.00 83.44 88 ALA A CA 1
ATOM 622 C C . ALA A 1 88 ? -16.431 -2.938 34.276 1.00 83.44 88 ALA A C 1
ATOM 624 O O . ALA A 1 88 ? -15.683 -2.849 33.308 1.00 83.44 88 ALA A O 1
ATOM 625 N N . ALA A 1 89 ? -17.760 -2.875 34.150 1.00 80.19 89 ALA A N 1
ATOM 626 C CA . ALA A 1 89 ? -18.441 -2.709 32.868 1.00 80.19 89 ALA A CA 1
ATOM 627 C C . ALA A 1 89 ? -18.063 -1.387 32.176 1.00 80.19 89 ALA A C 1
ATOM 629 O O . ALA A 1 89 ? -17.788 -1.387 30.979 1.00 80.19 89 ALA A O 1
ATOM 630 N N . ARG A 1 90 ? -17.968 -0.274 32.921 1.00 83.88 90 ARG A N 1
ATOM 631 C CA . ARG A 1 90 ? -17.475 1.008 32.376 1.00 83.88 90 ARG A CA 1
ATOM 632 C C . ARG A 1 90 ? -16.040 0.892 31.862 1.00 83.88 90 ARG A C 1
ATOM 634 O O . ARG A 1 90 ? -15.784 1.250 30.721 1.00 83.88 90 ARG A O 1
ATOM 641 N N . LEU A 1 91 ? -15.143 0.300 32.651 1.00 86.00 91 LEU A N 1
ATOM 642 C CA . LEU A 1 91 ? -13.751 0.089 32.239 1.00 86.00 91 LEU A CA 1
ATOM 643 C C . LEU A 1 91 ? -13.631 -0.804 30.994 1.00 86.00 91 LEU A C 1
ATOM 645 O O . LEU A 1 91 ? -12.734 -0.598 30.182 1.00 86.00 91 LEU A O 1
ATOM 649 N N . LEU A 1 92 ? -14.524 -1.784 30.820 1.00 82.50 92 LEU A N 1
ATOM 650 C CA . LEU A 1 92 ? -14.570 -2.605 29.606 1.00 82.50 92 LEU A CA 1
ATOM 651 C C . LEU A 1 92 ? -14.993 -1.794 28.375 1.00 82.50 92 LEU A C 1
ATOM 653 O O . LEU A 1 92 ? -14.420 -1.994 27.304 1.00 82.50 92 LEU A O 1
ATOM 657 N N . VAL A 1 93 ? -15.944 -0.865 28.521 1.00 84.31 93 VAL A N 1
ATOM 658 C CA . VAL A 1 93 ? -16.337 0.057 27.442 1.00 84.31 93 VAL A CA 1
ATOM 659 C C . VAL A 1 93 ? -15.182 0.987 27.080 1.00 84.31 93 VAL A C 1
ATOM 661 O O . VAL A 1 93 ? -14.837 1.075 25.903 1.00 84.31 93 VAL A O 1
ATOM 664 N N . ASP A 1 94 ? -14.535 1.599 28.073 1.00 86.00 94 ASP A N 1
ATOM 665 C CA . ASP A 1 94 ? -13.387 2.489 27.856 1.00 86.00 94 ASP A CA 1
ATOM 666 C C . ASP A 1 94 ? -12.235 1.735 27.168 1.00 86.00 94 ASP A C 1
ATOM 668 O O . ASP A 1 94 ? -11.647 2.204 26.191 1.00 86.00 94 ASP A O 1
ATOM 672 N N . ALA A 1 95 ? -11.945 0.508 27.614 1.00 84.56 95 ALA A N 1
ATOM 673 C CA . ALA A 1 95 ? -10.936 -0.343 26.989 1.00 84.56 95 ALA A CA 1
ATOM 674 C C . ALA A 1 95 ? -11.300 -0.718 25.543 1.00 84.56 95 ALA A C 1
ATOM 676 O O . ALA A 1 95 ? -10.416 -0.790 24.686 1.00 84.56 95 ALA A O 1
ATOM 677 N N . ALA A 1 96 ? -12.580 -0.961 25.251 1.00 83.81 96 ALA A N 1
ATOM 678 C CA . ALA A 1 96 ? -13.044 -1.238 23.897 1.00 83.81 96 ALA A CA 1
ATOM 679 C C . ALA A 1 96 ? -12.937 -0.007 22.986 1.00 83.81 96 ALA A C 1
ATOM 681 O O . ALA A 1 96 ? -12.558 -0.149 21.824 1.00 83.81 96 ALA A O 1
ATOM 682 N N . GLU A 1 97 ? -13.200 1.192 23.507 1.00 87.75 97 GLU A N 1
ATOM 683 C CA . GLU A 1 97 ? -13.007 2.447 22.778 1.00 87.75 97 GLU A CA 1
ATOM 684 C C . GLU A 1 97 ? -11.532 2.678 22.433 1.00 87.75 97 GLU A C 1
ATOM 686 O O . GLU A 1 97 ? -11.203 2.904 21.266 1.00 87.75 97 GLU A O 1
ATOM 691 N N . VAL A 1 98 ? -10.629 2.517 23.405 1.00 88.62 98 VAL A N 1
ATOM 692 C CA . VAL A 1 98 ? -9.181 2.634 23.171 1.00 88.62 98 VAL A CA 1
ATOM 693 C C . VAL A 1 98 ? -8.703 1.597 22.149 1.00 88.62 98 VAL A C 1
ATOM 695 O O . VAL A 1 98 ? -7.916 1.920 21.258 1.00 88.62 98 VAL A O 1
ATOM 698 N N . ARG A 1 99 ? -9.200 0.353 22.216 1.00 85.38 99 ARG A N 1
ATOM 699 C CA . ARG A 1 99 ? -8.883 -0.685 21.217 1.00 85.38 99 ARG A CA 1
ATOM 700 C C . ARG A 1 99 ? -9.398 -0.329 19.826 1.00 85.38 99 ARG A C 1
ATOM 702 O O . ARG A 1 99 ? -8.680 -0.557 18.857 1.00 85.38 99 ARG A O 1
ATOM 709 N N . ALA A 1 100 ? -10.603 0.228 19.715 1.00 85.06 100 ALA A N 1
ATOM 710 C CA . ALA A 1 100 ? -11.159 0.655 18.434 1.00 85.06 100 ALA A CA 1
ATOM 711 C C . ALA A 1 100 ? -10.323 1.787 17.813 1.00 85.06 100 ALA A C 1
ATOM 713 O O . ALA A 1 100 ? -9.964 1.715 16.640 1.00 85.06 100 ALA A O 1
ATOM 714 N N . GLN A 1 101 ? -9.928 2.780 18.610 1.00 87.69 101 GLN A N 1
ATOM 715 C CA . GLN A 1 101 ? -9.054 3.866 18.160 1.00 87.69 101 GLN A CA 1
ATOM 716 C C . GLN A 1 101 ? -7.667 3.356 17.749 1.00 87.69 101 GLN A C 1
ATOM 718 O O . GLN A 1 101 ? -7.150 3.753 16.706 1.00 87.69 101 GLN A O 1
ATOM 723 N N . ALA A 1 102 ? -7.078 2.437 18.521 1.00 86.81 102 ALA A N 1
ATOM 724 C CA . ALA A 1 102 ? -5.800 1.817 18.180 1.00 86.81 102 ALA A CA 1
ATOM 725 C C . ALA A 1 102 ? -5.884 1.008 16.876 1.00 86.81 102 ALA A C 1
ATOM 727 O O . ALA A 1 102 ? -4.990 1.104 16.037 1.00 86.81 102 ALA A O 1
ATOM 728 N N . ALA A 1 103 ? -6.970 0.257 16.669 1.00 86.56 103 ALA A N 1
ATOM 729 C CA . ALA A 1 103 ? -7.212 -0.478 15.430 1.00 86.56 103 ALA A CA 1
ATOM 730 C C . ALA A 1 103 ? -7.386 0.467 14.229 1.00 86.56 103 ALA A C 1
ATOM 732 O O . ALA A 1 103 ? -6.823 0.219 13.165 1.00 86.56 103 ALA A O 1
ATOM 733 N N . GLN A 1 104 ? -8.103 1.580 14.405 1.00 88.50 104 GLN A N 1
ATOM 734 C CA . GLN A 1 104 ? -8.262 2.602 13.371 1.00 88.50 104 GLN A CA 1
ATOM 735 C C . GLN A 1 104 ? -6.923 3.272 13.019 1.00 88.50 104 GLN A C 1
ATOM 737 O O . GLN A 1 104 ? -6.615 3.454 11.842 1.00 88.50 104 GLN A O 1
ATOM 742 N N . ALA A 1 105 ? -6.099 3.595 14.019 1.00 86.19 105 ALA A N 1
ATOM 743 C CA . ALA A 1 105 ? -4.764 4.147 13.803 1.00 86.19 105 ALA A CA 1
ATOM 744 C C . ALA A 1 105 ? -3.839 3.146 13.091 1.00 86.19 105 ALA A C 1
ATOM 746 O O . ALA A 1 105 ? -3.143 3.522 12.150 1.00 86.19 105 ALA A O 1
ATOM 747 N N . ALA A 1 106 ? -3.868 1.871 13.492 1.00 89.19 106 ALA A N 1
ATOM 748 C CA . ALA A 1 106 ? -3.096 0.809 12.852 1.00 89.19 106 ALA A CA 1
ATOM 749 C C . ALA A 1 106 ? -3.481 0.634 11.374 1.00 89.19 106 ALA A C 1
ATOM 751 O O . ALA A 1 106 ? -2.597 0.597 10.520 1.00 89.19 106 ALA A O 1
ATOM 752 N N . LEU A 1 107 ? -4.784 0.622 11.066 1.00 88.88 107 LEU A N 1
ATOM 753 C CA . LEU A 1 107 ? -5.283 0.579 9.690 1.00 88.88 107 LEU A CA 1
ATOM 754 C C . LEU A 1 107 ? -4.812 1.801 8.883 1.00 88.88 107 LEU A C 1
ATOM 756 O O . LEU A 1 107 ? -4.371 1.660 7.744 1.00 88.88 107 LEU A O 1
ATOM 760 N N . GLY A 1 108 ? -4.837 2.997 9.480 1.00 88.19 108 GLY A N 1
ATOM 761 C CA . GLY A 1 108 ? -4.314 4.209 8.846 1.00 88.19 108 GLY A CA 1
ATOM 762 C C . GLY A 1 108 ? -2.819 4.119 8.510 1.00 88.19 108 GLY A C 1
ATOM 763 O O . GLY A 1 108 ? -2.416 4.470 7.401 1.00 88.19 108 GLY A O 1
ATOM 764 N N . VAL A 1 109 ? -1.998 3.600 9.428 1.00 91.31 109 VAL A N 1
ATOM 765 C CA . VAL A 1 109 ? -0.557 3.375 9.201 1.00 91.31 109 VAL A CA 1
ATOM 766 C C . VAL A 1 109 ? -0.321 2.332 8.109 1.00 91.31 109 VAL A C 1
ATOM 768 O O . VAL A 1 109 ? 0.558 2.511 7.265 1.00 91.31 109 VAL A O 1
ATOM 771 N N . GLU A 1 110 ? -1.108 1.258 8.091 1.00 91.62 110 GLU A N 1
ATOM 772 C CA . GLU A 1 110 ? -1.015 0.216 7.070 1.00 91.62 110 GLU A CA 1
ATOM 773 C C . GLU A 1 110 ? -1.315 0.762 5.667 1.00 91.62 110 GLU A C 1
ATOM 775 O O . GLU A 1 110 ? -0.514 0.555 4.748 1.00 91.62 110 GLU A O 1
ATOM 780 N N . ILE A 1 111 ? -2.410 1.518 5.516 1.00 90.06 111 ILE A N 1
ATOM 781 C CA . ILE A 1 111 ? -2.778 2.172 4.252 1.00 90.06 111 ILE A CA 1
ATOM 782 C C . ILE A 1 111 ? -1.680 3.148 3.820 1.00 90.06 111 ILE A C 1
ATOM 784 O O . ILE A 1 111 ? -1.243 3.107 2.669 1.00 90.06 111 ILE A O 1
ATOM 788 N N . ALA A 1 112 ? -1.170 3.980 4.735 1.00 88.06 112 ALA A N 1
ATOM 789 C CA . ALA A 1 112 ? -0.078 4.902 4.430 1.00 88.06 112 ALA A CA 1
ATOM 790 C C . ALA A 1 112 ? 1.181 4.160 3.943 1.00 88.06 112 ALA A C 1
ATOM 792 O O . ALA A 1 112 ? 1.779 4.536 2.934 1.00 88.06 112 ALA A O 1
ATOM 793 N N . GLY A 1 113 ? 1.547 3.052 4.595 1.00 90.38 113 GLY A N 1
ATOM 794 C CA . GLY A 1 113 ? 2.657 2.203 4.164 1.00 90.38 113 GLY A CA 1
ATOM 795 C C . GLY A 1 113 ? 2.436 1.566 2.787 1.00 90.38 113 GLY A C 1
ATOM 796 O O . GLY A 1 113 ? 3.388 1.387 2.029 1.00 90.38 113 GLY A O 1
ATOM 797 N N . MET A 1 114 ? 1.194 1.236 2.422 1.00 90.75 114 MET A N 1
ATOM 798 C CA . MET A 1 114 ? 0.863 0.753 1.075 1.00 90.75 114 MET A CA 1
ATOM 799 C C . MET A 1 114 ? 1.013 1.842 0.017 1.00 90.75 114 MET A C 1
ATOM 801 O O . MET A 1 114 ? 1.603 1.574 -1.026 1.00 90.75 114 MET A O 1
ATOM 805 N N . VAL A 1 115 ? 0.551 3.061 0.298 1.00 88.94 115 VAL A N 1
ATOM 806 C CA . VAL A 1 115 ? 0.714 4.221 -0.592 1.00 88.94 115 VAL A CA 1
ATOM 807 C C . VAL A 1 115 ? 2.192 4.481 -0.885 1.00 88.94 115 VAL A C 1
ATOM 809 O O . VAL A 1 115 ? 2.573 4.599 -2.049 1.00 88.94 115 VAL A O 1
ATOM 812 N N . VAL A 1 116 ? 3.039 4.483 0.150 1.00 87.88 116 VAL A N 1
ATOM 813 C CA . VAL A 1 116 ? 4.493 4.656 -0.006 1.00 87.88 116 VAL A CA 1
ATOM 814 C C . VAL A 1 116 ? 5.091 3.554 -0.883 1.00 87.88 116 VAL A C 1
ATOM 816 O O . VAL A 1 116 ? 5.815 3.863 -1.824 1.00 87.88 116 VAL A O 1
ATOM 819 N N . ARG A 1 117 ? 4.721 2.283 -0.669 1.00 90.31 117 ARG A N 1
ATOM 820 C CA . ARG A 1 117 ? 5.188 1.169 -1.517 1.00 90.31 117 ARG A CA 1
ATOM 821 C C . ARG A 1 117 ? 4.783 1.320 -2.984 1.00 90.31 117 ARG A C 1
ATOM 823 O O . ARG A 1 117 ? 5.560 0.963 -3.866 1.00 90.31 117 ARG A O 1
ATOM 830 N N . VAL A 1 118 ? 3.583 1.835 -3.268 1.00 88.75 118 VAL A N 1
ATOM 831 C CA . VAL A 1 118 ? 3.160 2.108 -4.653 1.00 88.75 118 VAL A CA 1
ATOM 832 C C . VAL A 1 118 ? 3.988 3.237 -5.260 1.00 88.75 118 VAL A C 1
ATOM 834 O O . VAL A 1 118 ? 4.416 3.119 -6.409 1.00 88.75 118 VAL A O 1
ATOM 837 N N . ALA A 1 119 ? 4.240 4.307 -4.507 1.00 86.31 119 ALA A N 1
ATOM 838 C CA . ALA A 1 119 ? 5.061 5.424 -4.965 1.00 86.31 119 ALA A CA 1
ATOM 839 C C . ALA A 1 119 ? 6.509 4.986 -5.248 1.00 86.31 119 ALA A C 1
ATOM 841 O O . ALA A 1 119 ? 7.043 5.286 -6.314 1.00 86.31 119 ALA A O 1
ATOM 842 N N . GLU A 1 120 ? 7.113 4.201 -4.352 1.00 87.50 120 GLU A N 1
ATOM 843 C CA . GLU A 1 120 ? 8.443 3.609 -4.538 1.00 87.50 120 GLU A CA 1
ATOM 844 C C . GLU A 1 120 ? 8.493 2.720 -5.783 1.00 87.50 120 GLU A C 1
ATOM 846 O O . GLU A 1 120 ? 9.350 2.907 -6.646 1.00 87.50 120 GLU A O 1
ATOM 851 N N . ALA A 1 121 ? 7.542 1.793 -5.930 1.00 86.81 121 ALA A N 1
ATOM 852 C CA . ALA A 1 121 ? 7.480 0.918 -7.097 1.00 86.81 121 ALA A CA 1
ATOM 853 C C . ALA A 1 121 ? 7.255 1.704 -8.401 1.00 86.81 121 ALA A C 1
ATOM 855 O O . ALA A 1 121 ? 7.789 1.337 -9.446 1.00 86.81 121 ALA A O 1
ATOM 856 N N . SER A 1 122 ? 6.514 2.815 -8.342 1.00 86.81 122 SER A N 1
ATOM 857 C CA . SER A 1 122 ? 6.308 3.712 -9.484 1.00 86.81 122 SER A CA 1
ATOM 85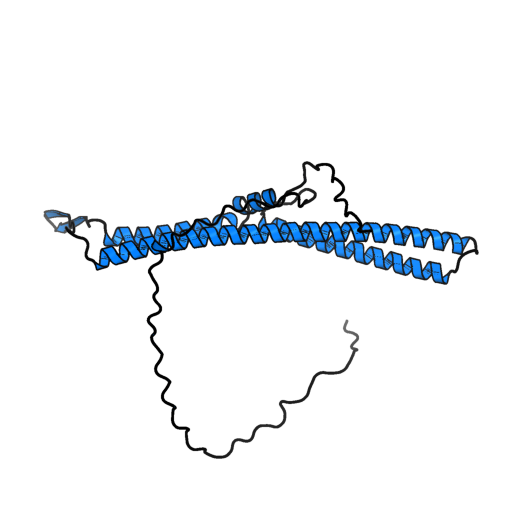8 C C . SER A 1 122 ? 7.587 4.443 -9.878 1.00 86.81 122 SER A C 1
ATOM 860 O O . SER A 1 122 ? 7.917 4.490 -11.062 1.00 86.81 122 SER A O 1
ATOM 862 N N . ALA A 1 123 ? 8.345 4.950 -8.903 1.00 86.75 123 ALA A N 1
ATOM 863 C CA . ALA A 1 123 ? 9.640 5.577 -9.150 1.00 86.75 123 ALA A CA 1
ATOM 864 C C . ALA A 1 123 ? 10.651 4.575 -9.733 1.00 86.75 123 ALA A C 1
ATOM 866 O O . ALA A 1 123 ? 11.341 4.884 -10.703 1.00 86.75 123 ALA A O 1
ATOM 867 N N . VAL A 1 124 ? 10.698 3.350 -9.197 1.00 88.50 124 VAL A N 1
ATOM 868 C CA . VAL A 1 124 ? 11.554 2.278 -9.729 1.00 88.50 124 VAL A CA 1
ATOM 869 C C . VAL A 1 124 ? 11.157 1.924 -11.163 1.00 88.50 124 VAL A C 1
ATOM 871 O O . VAL A 1 124 ? 12.033 1.826 -12.020 1.00 88.50 124 VAL A O 1
ATOM 874 N N . ALA A 1 125 ? 9.862 1.778 -11.457 1.00 83.88 125 ALA A N 1
ATOM 875 C CA . ALA A 1 125 ? 9.386 1.508 -12.812 1.00 83.88 125 ALA A CA 1
ATOM 876 C C . ALA A 1 125 ? 9.784 2.622 -13.794 1.00 83.88 125 ALA A C 1
ATOM 878 O O . ALA A 1 125 ? 10.309 2.319 -14.865 1.00 83.88 125 ALA A O 1
ATOM 879 N N . ALA A 1 126 ? 9.624 3.894 -13.411 1.00 85.44 126 ALA A N 1
ATOM 880 C CA . ALA A 1 126 ? 10.029 5.033 -14.235 1.00 85.44 126 ALA A CA 1
ATOM 881 C C . ALA A 1 126 ? 11.537 5.015 -14.546 1.00 85.44 126 ALA A C 1
ATOM 883 O O . ALA A 1 126 ? 11.926 5.097 -15.711 1.00 85.44 126 ALA A O 1
ATOM 884 N N . LEU A 1 127 ? 12.383 4.798 -13.532 1.00 90.00 127 LEU A N 1
ATOM 885 C CA . LEU A 1 127 ? 13.837 4.701 -13.710 1.00 90.00 127 LEU A CA 1
ATOM 886 C C . LEU A 1 127 ? 14.245 3.532 -14.620 1.00 90.00 127 LEU A C 1
ATOM 888 O O . LEU A 1 127 ? 15.171 3.662 -15.420 1.00 90.00 127 LEU A O 1
ATOM 892 N N . GLN A 1 128 ? 13.567 2.383 -14.526 1.00 90.38 128 GLN A N 1
ATOM 893 C CA . GLN A 1 128 ? 13.862 1.246 -15.403 1.00 90.38 128 GLN A CA 1
ATOM 894 C C . GLN A 1 128 ? 13.429 1.499 -16.853 1.00 90.38 128 GLN A C 1
ATOM 896 O O . GLN A 1 128 ? 14.130 1.069 -17.766 1.00 90.38 128 GLN A O 1
ATOM 901 N N . VAL A 1 129 ? 12.328 2.222 -17.081 1.00 88.81 129 VAL A N 1
ATOM 902 C CA . VAL A 1 129 ? 11.912 2.649 -18.429 1.00 88.81 129 VAL A CA 1
ATOM 903 C C . VAL A 1 129 ? 12.928 3.624 -19.030 1.00 88.81 129 VAL A C 1
ATOM 905 O O . VAL A 1 129 ? 13.313 3.479 -20.188 1.00 88.81 129 VAL A O 1
ATOM 908 N N . GLU A 1 130 ? 13.433 4.580 -18.249 1.00 91.81 130 GLU A N 1
ATOM 909 C CA . GLU A 1 130 ? 14.497 5.481 -18.709 1.00 91.81 130 GLU A CA 1
ATOM 910 C C . GLU A 1 130 ? 15.794 4.726 -19.037 1.00 91.81 130 GLU A C 1
ATOM 912 O O . GLU A 1 130 ? 16.418 4.976 -20.075 1.00 91.81 130 GLU A O 1
ATOM 917 N N . SER A 1 131 ? 16.181 3.771 -18.184 1.00 89.50 131 SER A N 1
ATOM 918 C CA . SER A 1 131 ? 17.343 2.903 -18.403 1.00 89.50 131 SER A CA 1
ATOM 919 C C . SER A 1 131 ? 17.194 2.045 -19.664 1.00 89.50 131 SER A C 1
ATOM 921 O O . SER A 1 131 ? 18.148 1.940 -20.436 1.00 89.50 131 SER A O 1
ATOM 923 N N . GLU A 1 132 ? 16.008 1.486 -19.918 1.00 94.62 132 GLU A N 1
ATOM 924 C CA . GLU A 1 132 ? 15.694 0.758 -21.154 1.00 94.62 132 GLU A CA 1
ATOM 925 C C . GLU A 1 132 ? 15.825 1.661 -22.383 1.00 94.62 132 GLU A C 1
ATOM 927 O O . GLU A 1 132 ? 16.515 1.296 -23.337 1.00 94.62 132 GLU A O 1
ATOM 932 N N . GLY A 1 133 ? 15.278 2.879 -22.331 1.00 90.94 133 GLY A N 1
ATOM 933 C CA . GLY A 1 133 ? 15.396 3.846 -23.420 1.00 90.94 133 GLY A CA 1
ATOM 934 C C . GLY A 1 133 ? 16.848 4.239 -23.722 1.00 90.94 133 GLY A C 1
ATOM 935 O O . GLY A 1 133 ? 17.217 4.422 -24.885 1.00 90.94 133 GLY A O 1
ATOM 936 N N . LEU A 1 134 ? 17.701 4.346 -22.698 1.00 93.44 134 LEU A N 1
ATOM 937 C CA . LEU A 1 134 ? 19.140 4.577 -22.868 1.00 93.44 134 LEU A CA 1
ATOM 938 C C . LEU A 1 134 ? 19.850 3.369 -23.490 1.00 93.44 134 LEU A C 1
ATOM 940 O O . LEU A 1 134 ? 20.581 3.548 -24.465 1.00 93.44 134 LEU A O 1
ATOM 944 N N . ALA A 1 135 ? 19.598 2.160 -22.983 1.00 88.56 135 ALA A N 1
ATOM 945 C CA . ALA A 1 135 ? 20.191 0.931 -23.509 1.00 88.56 135 ALA A CA 1
ATOM 946 C C . ALA A 1 135 ? 19.797 0.700 -24.976 1.00 88.56 135 ALA A C 1
ATOM 948 O O . ALA A 1 135 ? 20.633 0.353 -25.810 1.00 88.56 135 ALA A O 1
ATOM 949 N N . ARG A 1 136 ? 18.540 0.990 -25.330 1.00 93.88 136 ARG A N 1
ATOM 950 C CA . ARG A 1 136 ? 18.050 0.916 -26.708 1.00 93.88 136 ARG A CA 1
ATOM 951 C C . ARG A 1 136 ? 18.763 1.902 -27.632 1.00 93.88 136 ARG A C 1
ATOM 953 O O . ARG A 1 136 ? 19.213 1.503 -28.702 1.00 93.88 136 ARG A O 1
ATOM 960 N N . ARG A 1 137 ? 18.933 3.163 -27.212 1.00 97.00 137 ARG A N 1
ATOM 961 C CA . ARG A 1 137 ? 19.694 4.163 -27.987 1.00 97.00 137 ARG A CA 1
ATOM 962 C C . ARG A 1 137 ? 21.160 3.765 -28.168 1.00 97.00 137 ARG A C 1
ATOM 964 O O . ARG A 1 137 ? 21.705 3.960 -29.252 1.00 97.00 137 ARG A O 1
ATOM 971 N N . ALA A 1 138 ? 21.789 3.205 -27.133 1.00 92.31 138 ALA A N 1
ATOM 972 C CA . ALA A 1 138 ? 23.163 2.711 -27.208 1.00 92.31 138 ALA A CA 1
ATOM 973 C C . ALA A 1 138 ? 23.289 1.551 -28.207 1.00 92.31 138 ALA A C 1
ATOM 975 O O . ALA A 1 138 ? 24.138 1.600 -29.098 1.00 92.31 138 ALA A O 1
ATOM 976 N N . ARG A 1 139 ? 22.383 0.567 -28.128 1.00 95.12 139 ARG A N 1
ATOM 977 C CA . ARG A 1 139 ? 22.287 -0.543 -29.084 1.00 95.12 139 ARG A CA 1
ATOM 978 C C . ARG A 1 139 ? 22.112 -0.048 -30.518 1.00 95.12 139 ARG A C 1
ATOM 980 O O . ARG A 1 139 ? 22.836 -0.490 -31.405 1.00 95.12 139 ARG A O 1
ATOM 987 N N . ASP A 1 140 ? 21.167 0.860 -30.754 1.00 95.50 140 ASP A N 1
ATOM 988 C CA . ASP A 1 140 ? 20.865 1.358 -32.101 1.00 95.50 140 ASP A CA 1
ATOM 989 C C . ASP A 1 140 ? 22.071 2.103 -32.702 1.00 95.50 140 ASP A C 1
ATOM 991 O O . ASP A 1 140 ? 22.384 1.933 -33.881 1.00 95.50 140 ASP A O 1
ATOM 995 N N . ARG A 1 141 ? 22.816 2.854 -31.878 1.00 96.19 141 ARG A N 1
ATOM 996 C CA . ARG A 1 141 ? 24.064 3.514 -32.289 1.00 96.19 141 ARG A CA 1
ATOM 997 C C . ARG A 1 141 ? 25.175 2.516 -32.622 1.00 96.19 141 ARG A C 1
ATOM 999 O O . ARG A 1 141 ? 25.818 2.663 -33.657 1.00 96.19 141 ARG A O 1
ATOM 1006 N N . ALA A 1 142 ? 25.402 1.514 -31.775 1.00 92.31 142 ALA A N 1
ATOM 1007 C CA . ALA A 1 142 ? 26.433 0.503 -32.010 1.00 92.31 142 ALA A CA 1
ATOM 1008 C C . ALA A 1 142 ? 26.130 -0.349 -33.247 1.00 92.31 142 ALA A C 1
ATOM 1010 O O . ALA A 1 142 ? 27.026 -0.647 -34.034 1.00 92.31 142 ALA A O 1
ATOM 1011 N N . ARG A 1 143 ? 24.852 -0.668 -33.473 1.00 93.56 143 ARG A N 1
ATOM 1012 C CA . ARG A 1 143 ? 24.401 -1.347 -34.688 1.00 93.56 143 ARG A CA 1
ATOM 1013 C C . ARG A 1 143 ? 24.691 -0.524 -35.943 1.00 93.56 143 ARG A C 1
ATOM 1015 O O . ARG A 1 143 ? 25.232 -1.074 -36.895 1.00 93.56 143 ARG A O 1
ATOM 1022 N N . ALA A 1 144 ? 24.393 0.776 -35.930 1.00 95.94 144 ALA A N 1
ATOM 1023 C CA . ALA A 1 144 ? 24.680 1.654 -37.064 1.00 95.94 144 ALA A CA 1
ATOM 1024 C C . ALA A 1 144 ? 26.187 1.720 -37.390 1.00 95.94 144 ALA A C 1
ATOM 1026 O O . ALA A 1 144 ? 26.560 1.659 -38.558 1.00 95.94 144 ALA A O 1
ATOM 1027 N N . LEU A 1 145 ? 27.052 1.777 -36.368 1.00 95.06 145 LEU A N 1
ATOM 1028 C CA . LEU A 1 145 ? 28.512 1.746 -36.544 1.00 95.06 145 LEU A CA 1
ATOM 1029 C C . LEU A 1 145 ? 29.008 0.389 -37.072 1.00 95.06 145 LEU A C 1
ATOM 1031 O O . LEU A 1 145 ? 29.883 0.325 -37.931 1.00 95.06 145 LEU A O 1
ATOM 1035 N N . ALA A 1 146 ? 28.447 -0.720 -36.587 1.00 92.81 146 ALA A N 1
ATOM 1036 C CA . ALA A 1 146 ? 28.800 -2.050 -37.080 1.00 92.81 146 ALA A CA 1
ATOM 1037 C C . ALA A 1 146 ? 28.366 -2.261 -38.546 1.00 92.81 146 ALA A C 1
ATOM 1039 O O . ALA A 1 146 ? 29.069 -2.928 -39.308 1.00 92.81 146 ALA A O 1
ATOM 1040 N N . GLU A 1 147 ? 27.229 -1.684 -38.950 1.00 93.75 147 GLU A N 1
ATOM 1041 C CA . GLU A 1 147 ? 26.724 -1.710 -40.330 1.00 93.75 147 GLU A CA 1
ATOM 1042 C C . GLU A 1 147 ? 27.558 -0.822 -41.275 1.00 93.75 147 GLU A C 1
ATOM 1044 O O . GLU A 1 147 ? 27.745 -1.198 -42.432 1.00 93.75 147 GLU A O 1
ATOM 1049 N N . SER A 1 148 ? 28.130 0.292 -40.793 1.00 95.25 148 SER A N 1
ATOM 1050 C CA . SER A 1 148 ? 29.078 1.119 -41.565 1.00 95.25 148 SER A CA 1
ATOM 1051 C C . SER A 1 148 ? 30.489 0.520 -41.659 1.00 95.25 148 SER A C 1
ATOM 1053 O O . SER A 1 148 ? 31.315 1.014 -42.425 1.00 95.25 148 SER A O 1
ATOM 1055 N N . GLY A 1 149 ? 30.772 -0.553 -40.911 1.00 94.56 149 GLY A N 1
ATOM 1056 C CA . GLY A 1 149 ? 32.097 -1.173 -40.821 1.00 94.56 149 GLY A CA 1
ATOM 1057 C C . GLY A 1 149 ? 33.071 -0.444 -39.886 1.00 94.56 149 GLY A C 1
ATOM 1058 O O . GLY A 1 149 ? 34.226 -0.850 -39.788 1.00 94.56 149 GLY A O 1
ATOM 1059 N N . GLU A 1 150 ? 32.614 0.600 -39.193 1.00 89.75 150 GLU A N 1
ATOM 1060 C CA . GLU A 1 150 ? 33.409 1.399 -38.250 1.00 89.75 150 GLU A CA 1
ATOM 1061 C C . GLU A 1 150 ? 33.306 0.893 -36.799 1.00 89.75 150 GLU A C 1
ATOM 1063 O O . GLU A 1 150 ? 34.086 1.310 -35.945 1.00 89.75 150 GLU A O 1
ATOM 1068 N N . GLY A 1 151 ? 32.349 0.008 -36.503 1.00 88.69 151 GLY A N 1
ATOM 1069 C CA . GLY A 1 151 ? 32.081 -0.527 -35.165 1.00 88.69 151 GLY A CA 1
ATOM 1070 C C . GLY A 1 151 ? 32.417 -2.011 -34.991 1.00 88.69 151 GLY A C 1
ATOM 1071 O O . GLY A 1 151 ? 32.433 -2.788 -35.949 1.00 88.69 151 GLY A O 1
ATOM 1072 N N . ASP A 1 152 ? 32.626 -2.423 -33.738 1.00 94.69 152 ASP A N 1
ATOM 1073 C CA . ASP A 1 152 ? 32.821 -3.826 -33.368 1.00 94.69 152 ASP A CA 1
ATOM 1074 C C . ASP A 1 152 ? 31.472 -4.568 -33.298 1.00 94.69 152 ASP A C 1
ATOM 1076 O O . ASP A 1 152 ? 30.546 -4.199 -32.570 1.00 94.69 152 ASP A O 1
ATOM 1080 N N . ARG A 1 153 ? 31.353 -5.666 -34.053 1.00 90.69 153 ARG A N 1
ATOM 1081 C CA . ARG A 1 153 ? 30.155 -6.521 -34.052 1.00 90.69 153 ARG A CA 1
ATOM 1082 C C . ARG A 1 153 ? 29.927 -7.203 -32.704 1.00 90.69 153 ARG A C 1
ATOM 1084 O O . ARG A 1 153 ? 28.779 -7.480 -32.362 1.00 90.69 153 ARG A O 1
ATOM 1091 N N . VAL A 1 154 ? 30.992 -7.482 -31.949 1.00 93.31 154 VAL A N 1
ATOM 1092 C CA . VAL A 1 154 ? 30.888 -8.059 -30.602 1.00 93.31 154 VAL A CA 1
ATOM 1093 C C . VAL A 1 154 ? 30.288 -7.036 -29.642 1.00 93.31 154 VAL A C 1
ATOM 1095 O O . VAL A 1 154 ? 29.384 -7.373 -28.881 1.00 93.31 154 VAL A O 1
ATOM 1098 N N . GLU A 1 155 ? 30.718 -5.777 -29.728 1.00 91.06 155 GLU A N 1
ATOM 1099 C CA . GLU A 1 155 ? 30.156 -4.673 -28.944 1.00 91.06 155 GLU A CA 1
ATOM 1100 C C . GLU A 1 155 ? 28.664 -4.462 -29.250 1.00 91.06 155 GLU A C 1
ATOM 1102 O O . GLU A 1 155 ? 27.849 -4.373 -28.330 1.00 91.06 155 GLU A O 1
ATOM 1107 N N . ALA A 1 156 ? 28.276 -4.485 -30.531 1.00 89.12 156 ALA A N 1
ATOM 1108 C CA . ALA A 1 156 ? 26.870 -4.391 -30.927 1.00 89.12 156 ALA A CA 1
ATOM 1109 C C . ALA A 1 156 ? 26.013 -5.533 -30.340 1.00 89.12 156 ALA A C 1
ATOM 1111 O O . ALA A 1 156 ? 24.906 -5.285 -29.856 1.00 89.12 156 ALA A O 1
ATOM 1112 N N . ALA A 1 157 ? 26.532 -6.767 -30.321 1.00 91.06 157 ALA A N 1
ATOM 1113 C CA . ALA A 1 157 ? 25.845 -7.918 -29.735 1.00 91.06 157 ALA A CA 1
ATOM 1114 C C . ALA A 1 157 ? 25.735 -7.835 -28.198 1.00 91.06 157 ALA A C 1
ATOM 1116 O O . ALA A 1 157 ? 24.708 -8.211 -27.628 1.00 91.06 157 ALA A O 1
ATOM 1117 N N . LEU A 1 158 ? 26.761 -7.317 -27.510 1.00 94.38 158 LEU A N 1
ATOM 1118 C CA . LEU A 1 158 ? 26.719 -7.090 -26.060 1.00 94.38 158 LEU A CA 1
ATOM 1119 C C . LEU A 1 158 ? 25.660 -6.046 -25.685 1.00 94.38 158 LEU A C 1
ATOM 1121 O O . LEU A 1 158 ? 24.868 -6.277 -24.770 1.00 94.38 158 LEU A O 1
ATOM 1125 N N . LEU A 1 159 ? 25.590 -4.939 -26.429 1.00 91.69 159 LEU A N 1
ATOM 1126 C CA . LEU A 1 159 ? 24.593 -3.888 -26.208 1.00 91.69 159 LEU A CA 1
ATOM 1127 C C . LEU A 1 159 ? 23.167 -4.344 -26.552 1.00 91.69 159 LEU A C 1
ATOM 1129 O O . LEU A 1 159 ? 22.202 -3.885 -25.940 1.00 91.69 159 LEU A O 1
ATOM 1133 N N . GLU A 1 160 ? 23.006 -5.284 -27.486 1.00 91.56 160 GLU A N 1
ATOM 1134 C CA . GLU A 1 160 ? 21.718 -5.933 -27.738 1.00 91.56 160 GLU A CA 1
ATOM 1135 C C . GLU A 1 160 ? 21.254 -6.773 -26.539 1.00 91.56 160 GLU A C 1
ATOM 1137 O O . GLU A 1 160 ? 20.103 -6.645 -26.106 1.00 91.56 160 GLU A O 1
ATOM 1142 N N . ALA A 1 161 ? 22.150 -7.573 -25.955 1.00 92.88 161 ALA A N 1
ATOM 1143 C CA . ALA A 1 161 ? 21.856 -8.328 -24.740 1.00 92.88 161 ALA A CA 1
ATOM 1144 C C . ALA A 1 161 ? 21.553 -7.404 -23.544 1.00 92.88 161 ALA A C 1
ATOM 1146 O O . ALA A 1 161 ? 20.640 -7.682 -22.762 1.00 92.88 161 ALA A O 1
ATOM 1147 N N . GLU A 1 162 ? 22.267 -6.283 -23.418 1.00 93.44 162 GLU A N 1
ATOM 1148 C CA . GLU A 1 162 ? 22.024 -5.287 -22.372 1.00 93.44 162 GLU A CA 1
ATOM 1149 C C . GLU A 1 162 ? 20.650 -4.619 -22.513 1.00 93.44 162 GLU A C 1
ATOM 1151 O O . GLU A 1 162 ? 19.910 -4.534 -21.528 1.00 93.44 162 GLU A O 1
ATOM 1156 N N . ALA A 1 163 ? 20.262 -4.220 -23.730 1.00 87.62 163 ALA A N 1
ATOM 1157 C CA . ALA A 1 163 ? 18.941 -3.657 -24.007 1.00 87.62 163 ALA A CA 1
ATOM 1158 C C . ALA A 1 163 ? 17.814 -4.659 -23.702 1.00 87.62 163 ALA A C 1
ATOM 1160 O O . ALA A 1 163 ? 16.814 -4.297 -23.078 1.00 87.62 163 ALA A O 1
ATOM 1161 N N . ALA A 1 164 ? 17.992 -5.936 -24.062 1.00 89.88 164 ALA A N 1
ATOM 1162 C CA . ALA A 1 164 ? 17.044 -6.991 -23.708 1.00 89.88 164 ALA A CA 1
ATOM 1163 C C . ALA A 1 164 ? 16.930 -7.177 -22.182 1.00 89.88 164 ALA A C 1
ATOM 1165 O O . ALA A 1 164 ? 15.825 -7.308 -21.649 1.00 89.88 164 ALA A O 1
ATOM 1166 N N . GLY A 1 165 ? 18.055 -7.133 -21.462 1.00 92.69 165 GLY A N 1
ATOM 1167 C CA . GLY A 1 165 ? 18.077 -7.187 -20.001 1.00 92.69 165 GLY A CA 1
ATOM 1168 C C . GLY A 1 165 ? 17.407 -5.977 -19.341 1.00 92.69 165 GLY A C 1
ATOM 1169 O O . GLY A 1 165 ? 16.679 -6.138 -18.360 1.00 92.69 165 GLY A O 1
ATOM 1170 N N . ALA A 1 1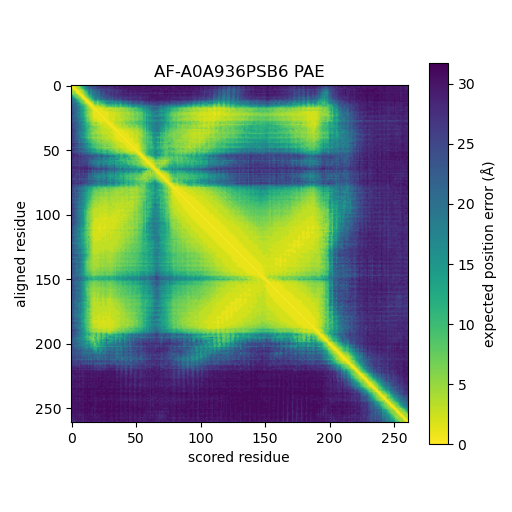66 ? 17.608 -4.772 -19.879 1.00 86.25 166 ALA A N 1
ATOM 1171 C CA . ALA A 1 166 ? 16.961 -3.554 -19.395 1.00 86.25 166 ALA A CA 1
ATOM 1172 C C . ALA A 1 166 ? 15.437 -3.607 -19.580 1.00 86.25 166 ALA A C 1
ATOM 1174 O O . ALA A 1 166 ? 14.699 -3.317 -18.638 1.00 86.25 166 ALA A O 1
ATOM 1175 N N . LEU A 1 167 ? 14.962 -4.094 -20.732 1.00 89.81 167 LEU A N 1
ATOM 1176 C CA . LEU A 1 167 ? 13.536 -4.313 -20.979 1.00 89.81 167 LEU A CA 1
ATOM 1177 C C . LEU A 1 167 ? 12.919 -5.293 -19.971 1.00 89.81 167 LEU A C 1
ATOM 1179 O O . LEU A 1 167 ? 11.851 -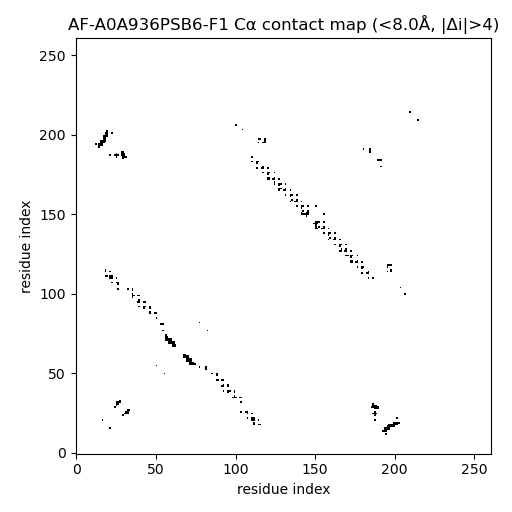5.025 -19.423 1.00 89.81 167 LEU A O 1
ATOM 1183 N N . GLN A 1 168 ? 13.590 -6.411 -19.680 1.00 94.56 168 GLN A N 1
ATOM 1184 C CA . GLN A 1 168 ? 13.099 -7.369 -18.684 1.00 94.56 168 GLN A CA 1
ATOM 1185 C C . GLN A 1 168 ? 12.976 -6.745 -17.288 1.00 94.56 168 GLN A C 1
ATOM 1187 O O . GLN A 1 168 ? 11.978 -6.978 -16.603 1.00 94.56 168 GLN A O 1
ATOM 1192 N N . ARG A 1 169 ? 13.951 -5.923 -16.874 1.00 93.81 169 ARG A N 1
ATOM 1193 C CA . ARG A 1 169 ? 13.894 -5.202 -15.592 1.00 93.81 169 ARG A CA 1
ATOM 1194 C C . ARG A 1 169 ? 12.772 -4.164 -15.559 1.00 93.81 169 ARG A C 1
ATOM 1196 O O . ARG A 1 169 ? 12.078 -4.079 -14.550 1.00 93.81 169 ARG A O 1
ATOM 1203 N N . ALA A 1 170 ? 12.543 -3.438 -16.654 1.00 84.00 170 ALA A N 1
ATOM 1204 C CA . ALA A 1 170 ? 11.436 -2.489 -16.766 1.00 84.00 170 ALA A CA 1
ATOM 1205 C C . ALA A 1 170 ? 10.069 -3.178 -16.650 1.00 84.00 170 ALA A C 1
ATOM 1207 O O . ALA A 1 170 ? 9.211 -2.732 -15.889 1.00 84.00 170 ALA A O 1
ATOM 1208 N N . LEU A 1 171 ? 9.886 -4.317 -17.325 1.00 89.75 171 LEU A N 1
ATOM 1209 C CA . LEU A 1 171 ? 8.656 -5.108 -17.228 1.00 89.75 171 LEU A CA 1
ATOM 1210 C C . LEU A 1 171 ? 8.435 -5.680 -15.820 1.00 89.75 171 LEU A C 1
ATOM 1212 O O . LEU A 1 171 ? 7.301 -5.699 -15.338 1.00 89.75 171 LEU A O 1
ATOM 1216 N N . ALA A 1 172 ? 9.499 -6.138 -15.154 1.00 92.25 172 ALA A N 1
ATOM 1217 C CA . ALA A 1 172 ? 9.421 -6.612 -13.775 1.00 92.25 172 ALA A CA 1
ATOM 1218 C C . ALA A 1 172 ? 9.017 -5.483 -12.812 1.00 92.25 172 ALA A C 1
ATOM 1220 O O . ALA A 1 172 ? 8.080 -5.654 -12.036 1.00 92.25 172 ALA A O 1
ATOM 1221 N N . ALA A 1 173 ? 9.643 -4.309 -12.928 1.00 84.94 173 ALA A N 1
ATOM 1222 C CA . ALA A 1 173 ? 9.315 -3.149 -12.104 1.00 84.94 173 ALA A CA 1
ATOM 1223 C C . ALA A 1 173 ? 7.869 -2.664 -12.318 1.00 84.94 173 ALA A C 1
ATOM 1225 O O . ALA A 1 173 ? 7.161 -2.366 -11.358 1.00 84.94 173 ALA A O 1
ATOM 1226 N N . GLU A 1 174 ? 7.388 -2.652 -13.564 1.00 89.31 174 GLU A N 1
ATOM 1227 C CA . GLU A 1 174 ? 5.996 -2.309 -13.877 1.00 89.31 174 GLU A CA 1
ATOM 1228 C C . GLU A 1 174 ? 5.003 -3.326 -13.291 1.00 89.31 174 GLU A C 1
ATOM 1230 O O . GLU A 1 174 ? 3.935 -2.957 -12.795 1.00 89.31 174 GLU A O 1
ATOM 1235 N N . ARG A 1 175 ? 5.348 -4.619 -13.297 1.00 93.12 175 ARG A N 1
ATOM 1236 C CA . ARG A 1 175 ? 4.541 -5.653 -12.638 1.00 93.12 175 ARG A CA 1
ATOM 1237 C C . ARG A 1 175 ? 4.478 -5.430 -11.128 1.00 93.12 175 ARG A C 1
ATOM 1239 O O . ARG A 1 175 ? 3.388 -5.515 -10.563 1.00 93.12 175 ARG A O 1
ATOM 1246 N N . ASP A 1 176 ? 5.605 -5.140 -10.490 1.00 91.31 176 ASP A N 1
ATOM 1247 C CA . ASP A 1 176 ? 5.666 -4.897 -9.047 1.00 91.31 176 ASP A CA 1
ATOM 1248 C C . ASP A 1 176 ? 4.856 -3.657 -8.655 1.00 91.31 176 ASP A C 1
ATOM 1250 O O . ASP A 1 176 ? 4.087 -3.700 -7.691 1.00 91.31 176 ASP A O 1
ATOM 1254 N N . ARG A 1 177 ? 4.920 -2.595 -9.468 1.00 90.31 177 ARG A N 1
ATOM 1255 C CA . ARG A 1 177 ? 4.069 -1.406 -9.331 1.00 90.31 177 ARG A CA 1
ATOM 1256 C C . ARG A 1 177 ? 2.582 -1.756 -9.364 1.00 90.31 177 ARG A C 1
ATOM 1258 O O . ARG A 1 177 ? 1.835 -1.329 -8.484 1.00 90.31 177 ARG A O 1
ATOM 1265 N N . ARG A 1 178 ? 2.146 -2.570 -10.332 1.00 89.12 178 ARG A N 1
ATOM 1266 C CA . ARG A 1 178 ? 0.742 -3.017 -10.436 1.00 89.12 178 ARG A CA 1
ATOM 1267 C C . ARG A 1 178 ? 0.315 -3.877 -9.252 1.00 89.12 178 ARG A C 1
ATOM 1269 O O . ARG A 1 178 ? -0.781 -3.689 -8.736 1.00 89.12 178 ARG A O 1
ATOM 1276 N N . LEU A 1 179 ? 1.170 -4.790 -8.791 1.00 93.06 179 LEU A N 1
ATOM 1277 C CA . LEU A 1 179 ? 0.882 -5.619 -7.617 1.00 93.06 179 LEU A CA 1
ATOM 1278 C C . LEU A 1 179 ? 0.761 -4.779 -6.341 1.00 93.06 179 LEU A C 1
ATOM 1280 O O . LEU A 1 179 ? -0.107 -5.052 -5.512 1.00 93.06 179 LEU A O 1
ATOM 1284 N N . ALA A 1 180 ? 1.605 -3.758 -6.181 1.00 89.50 180 ALA A N 1
ATOM 1285 C CA . ALA A 1 180 ? 1.492 -2.813 -5.078 1.00 89.50 180 ALA A CA 1
ATOM 1286 C C . ALA A 1 180 ? 0.167 -2.035 -5.147 1.00 89.50 180 ALA A C 1
ATOM 1288 O O . ALA A 1 180 ? -0.526 -1.936 -4.134 1.00 89.50 180 ALA A O 1
ATOM 1289 N N . ALA A 1 181 ? -0.215 -1.550 -6.335 1.00 88.31 181 ALA A N 1
ATOM 1290 C CA . ALA A 1 181 ? -1.465 -0.818 -6.539 1.00 88.31 181 ALA A CA 1
ATOM 1291 C C . ALA A 1 181 ? -2.694 -1.689 -6.236 1.00 88.31 181 ALA A C 1
ATOM 1293 O O . ALA A 1 181 ? -3.538 -1.287 -5.444 1.00 88.31 181 ALA A O 1
ATOM 1294 N N . MET A 1 182 ? -2.739 -2.925 -6.746 1.00 91.44 182 MET A N 1
ATOM 1295 C CA . MET A 1 182 ? -3.826 -3.872 -6.463 1.00 91.44 182 MET A CA 1
ATOM 1296 C C . MET A 1 182 ? -4.001 -4.149 -4.964 1.00 91.44 182 MET A C 1
ATOM 1298 O O . MET A 1 182 ? -5.121 -4.286 -4.479 1.00 91.44 182 MET A O 1
ATOM 1302 N N . ARG A 1 183 ? -2.902 -4.249 -4.203 1.00 92.44 183 ARG A N 1
ATOM 1303 C CA . ARG A 1 183 ? -2.975 -4.443 -2.744 1.00 92.44 183 ARG A CA 1
ATOM 1304 C C . ARG A 1 183 ? -3.572 -3.231 -2.037 1.00 92.44 183 ARG A C 1
ATOM 1306 O O . ARG A 1 183 ? -4.319 -3.406 -1.077 1.00 92.44 183 ARG A O 1
ATOM 1313 N N . LEU A 1 184 ? -3.250 -2.027 -2.505 1.00 91.31 184 LEU A N 1
ATOM 1314 C CA . LEU A 1 184 ? -3.848 -0.802 -1.990 1.00 91.31 184 LEU A CA 1
ATOM 1315 C C . LEU A 1 184 ? -5.341 -0.733 -2.351 1.00 91.31 184 LEU A C 1
ATOM 1317 O O . LEU A 1 184 ? -6.152 -0.501 -1.464 1.00 91.31 184 LEU A O 1
ATOM 1321 N N . GLU A 1 185 ? -5.724 -1.040 -3.592 1.00 90.06 185 GLU A N 1
ATOM 1322 C CA . GLU A 1 185 ? -7.131 -1.114 -4.028 1.00 90.06 185 GLU A CA 1
ATOM 1323 C C . GLU A 1 185 ? -7.959 -2.074 -3.167 1.00 90.06 185 GLU A C 1
ATOM 1325 O O . GLU A 1 185 ? -9.075 -1.746 -2.770 1.00 90.06 185 GLU A O 1
ATOM 1330 N N . GLN A 1 186 ? -7.396 -3.230 -2.802 1.00 91.25 186 GLN A N 1
ATOM 1331 C CA . GLN A 1 186 ? -8.042 -4.183 -1.892 1.00 91.25 186 GLN A CA 1
ATOM 1332 C C . GLN A 1 186 ? -8.336 -3.581 -0.509 1.00 91.25 186 GLN A C 1
ATOM 1334 O O . GLN A 1 186 ? -9.367 -3.895 0.082 1.00 91.25 186 GLN A O 1
ATOM 1339 N N . HIS A 1 187 ? -7.462 -2.708 0.003 1.00 89.56 187 HIS A N 1
ATOM 1340 C CA . HIS A 1 187 ? -7.653 -2.047 1.299 1.00 89.56 187 HIS A CA 1
ATOM 1341 C C . HIS A 1 187 ? -8.581 -0.837 1.214 1.00 89.56 187 HIS A C 1
ATOM 1343 O O . HIS A 1 187 ? -9.288 -0.540 2.174 1.00 89.56 187 HIS A O 1
ATOM 1349 N N . LEU A 1 188 ? -8.597 -0.150 0.072 1.00 89.38 188 LEU A N 1
ATOM 1350 C CA . LEU A 1 188 ? -9.487 0.982 -0.165 1.00 89.38 188 LEU A CA 1
ATOM 1351 C C . LEU A 1 188 ? -10.904 0.540 -0.549 1.00 89.38 188 LEU A C 1
ATOM 1353 O O . LEU A 1 188 ? -11.845 1.291 -0.332 1.00 89.38 188 LEU A O 1
ATOM 1357 N N . GLY A 1 189 ? -11.069 -0.662 -1.112 1.00 87.38 189 GLY A N 1
ATOM 1358 C CA . GLY A 1 189 ? -12.341 -1.112 -1.684 1.00 87.38 189 GLY A CA 1
ATOM 1359 C C . GLY A 1 189 ? -12.730 -0.360 -2.963 1.00 87.38 189 GLY A C 1
ATOM 1360 O O . GLY A 1 189 ? -13.876 -0.441 -3.399 1.00 87.38 189 GLY A O 1
ATOM 1361 N N . LEU A 1 190 ? -11.790 0.382 -3.556 1.00 85.25 190 LEU A N 1
ATOM 1362 C CA . LEU A 1 190 ? -11.997 1.257 -4.705 1.00 85.25 190 LEU A CA 1
ATOM 1363 C C . LEU A 1 190 ? -10.842 1.092 -5.703 1.00 85.25 190 LEU A C 1
ATOM 1365 O O . LEU A 1 190 ? -9.696 0.936 -5.271 1.00 85.25 190 LEU A O 1
ATOM 1369 N N . PRO A 1 191 ? -11.116 1.145 -7.020 1.00 82.38 191 PRO A N 1
ATOM 1370 C CA . PRO A 1 191 ? -10.068 1.151 -8.033 1.00 82.38 191 PRO A CA 1
ATOM 1371 C C . PRO A 1 191 ? -9.292 2.473 -7.996 1.00 82.38 191 PRO A C 1
ATOM 1373 O O . PRO A 1 191 ? -9.882 3.544 -7.835 1.00 82.38 191 PRO A O 1
ATOM 1376 N N . ILE A 1 192 ? -7.975 2.413 -8.189 1.00 78.38 192 ILE A N 1
ATOM 1377 C CA . ILE A 1 192 ? -7.124 3.603 -8.247 1.00 78.38 192 ILE A CA 1
ATOM 1378 C C . ILE A 1 192 ? -6.999 4.023 -9.708 1.00 78.38 192 ILE A C 1
ATOM 1380 O O . ILE A 1 192 ? -6.283 3.414 -10.501 1.00 78.38 192 ILE A O 1
ATOM 1384 N N . VAL A 1 193 ? -7.706 5.092 -10.069 1.00 71.38 193 VAL A N 1
ATOM 1385 C CA . VAL A 1 193 ? -7.648 5.690 -11.406 1.00 71.38 193 VAL A CA 1
ATOM 1386 C C . VAL A 1 193 ? -6.755 6.928 -11.337 1.00 71.38 193 VAL A C 1
ATOM 1388 O O . VAL A 1 193 ? -7.238 8.014 -11.042 1.00 71.38 193 VAL A O 1
ATOM 1391 N N . GLY A 1 194 ? -5.448 6.769 -11.565 1.00 65.38 194 GLY A N 1
ATOM 1392 C CA . GLY A 1 194 ? -4.512 7.901 -11.596 1.00 65.38 194 GLY A CA 1
ATOM 1393 C C . GLY A 1 194 ? -3.120 7.599 -11.045 1.00 65.38 194 GLY A C 1
ATOM 1394 O O . GLY A 1 194 ? -2.772 6.452 -10.749 1.00 65.38 194 GLY A O 1
ATOM 1395 N N . THR A 1 195 ? -2.312 8.652 -10.930 1.00 64.62 195 THR A N 1
ATOM 1396 C CA . THR A 1 195 ? -0.949 8.593 -10.383 1.00 64.62 195 THR A CA 1
ATOM 1397 C C . THR A 1 195 ? -0.993 8.814 -8.873 1.00 64.62 195 THR A C 1
ATOM 1399 O O . THR A 1 195 ? -1.616 9.755 -8.408 1.00 64.62 195 THR A O 1
ATOM 1402 N N . ILE A 1 196 ? -0.324 7.989 -8.069 1.00 61.38 196 ILE A N 1
ATOM 1403 C CA . ILE A 1 196 ? -0.256 8.207 -6.614 1.00 61.38 196 ILE A CA 1
ATOM 1404 C C . ILE A 1 196 ? 0.963 9.072 -6.299 1.00 61.38 196 ILE A C 1
ATOM 1406 O O . ILE A 1 196 ? 2.070 8.738 -6.725 1.00 61.38 196 ILE A O 1
ATOM 1410 N N . THR A 1 197 ? 0.784 10.153 -5.533 1.00 58.50 197 THR A N 1
ATOM 1411 C CA . THR A 1 197 ? 1.900 11.016 -5.114 1.00 58.50 197 THR A CA 1
ATOM 1412 C C . THR A 1 197 ? 1.963 11.158 -3.596 1.00 58.50 197 THR A C 1
ATOM 1414 O O . THR A 1 197 ? 0.951 11.215 -2.900 1.00 58.50 197 THR A O 1
ATOM 1417 N N . VAL A 1 198 ? 3.184 11.200 -3.060 1.00 59.19 198 VAL A N 1
ATOM 1418 C CA . VAL A 1 198 ? 3.438 11.416 -1.631 1.00 59.19 198 VAL A CA 1
ATOM 1419 C C . VAL A 1 198 ? 3.814 12.881 -1.447 1.00 59.19 198 VAL A C 1
ATOM 1421 O O . VAL A 1 198 ? 4.972 13.253 -1.613 1.00 59.19 198 VAL A O 1
ATOM 1424 N N . THR A 1 199 ? 2.824 13.722 -1.164 1.00 52.50 199 THR A N 1
ATOM 1425 C CA . THR A 1 199 ? 3.011 15.175 -1.007 1.00 52.50 199 THR A CA 1
ATOM 1426 C C . THR A 1 199 ? 2.861 15.639 0.440 1.00 52.50 199 THR A C 1
ATOM 1428 O O . THR A 1 199 ? 3.542 16.576 0.847 1.00 52.50 199 THR A O 1
ATOM 1431 N N . GLU A 1 200 ? 2.048 14.955 1.250 1.00 58.22 200 GLU A N 1
ATOM 1432 C CA . GLU A 1 200 ? 1.829 15.289 2.660 1.00 58.22 200 GLU A CA 1
ATOM 1433 C C . GLU A 1 200 ? 1.505 14.049 3.505 1.00 58.22 200 GLU A C 1
ATOM 1435 O O . GLU A 1 200 ? 0.810 13.132 3.059 1.00 58.22 200 GLU A O 1
ATOM 1440 N N . TRP A 1 201 ? 2.006 14.022 4.742 1.00 45.16 201 TRP A N 1
ATOM 1441 C CA . TRP A 1 201 ? 1.616 13.017 5.731 1.00 45.16 201 TRP A CA 1
ATOM 1442 C C . TRP A 1 201 ? 0.323 13.455 6.426 1.00 45.16 201 TRP A C 1
ATOM 1444 O O . TRP A 1 201 ? 0.248 14.604 6.871 1.00 45.16 201 TRP A O 1
ATOM 1454 N N . PRO A 1 202 ? -0.681 12.568 6.578 1.00 51.81 202 PRO A N 1
ATOM 1455 C CA . PRO A 1 202 ? -1.860 12.900 7.359 1.00 51.81 202 PRO A CA 1
ATOM 1456 C C . PRO A 1 202 ? -1.454 13.247 8.792 1.00 51.81 202 PRO A C 1
ATOM 1458 O O . PRO A 1 202 ? -0.707 12.513 9.441 1.00 51.81 202 PRO A O 1
ATOM 1461 N N . GLN A 1 203 ? -1.983 14.362 9.292 1.00 50.47 203 GLN A N 1
ATOM 1462 C CA . GLN A 1 203 ? -1.936 14.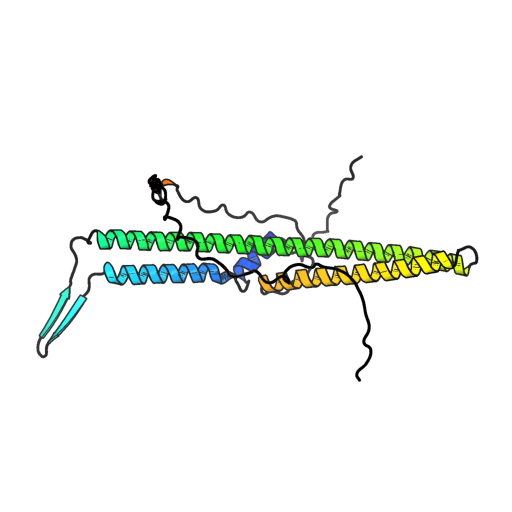703 10.709 1.00 50.47 203 GLN A CA 1
ATOM 1463 C C . GLN A 1 203 ? -2.774 13.654 11.455 1.00 50.47 203 GLN A C 1
ATOM 1465 O O . GLN A 1 203 ? -4.001 13.740 11.492 1.00 50.47 203 GLN A O 1
ATOM 1470 N N . VAL A 1 204 ? -2.128 12.612 11.983 1.00 45.94 204 VAL A N 1
ATOM 1471 C CA . VAL A 1 204 ? -2.795 11.604 12.815 1.00 45.94 204 VAL A CA 1
ATOM 1472 C C . VAL A 1 204 ? -3.294 12.326 14.074 1.00 45.94 204 VAL A C 1
ATOM 1474 O O . VAL A 1 204 ? -2.468 12.926 14.770 1.00 45.94 204 VAL A O 1
ATOM 1477 N N . PRO A 1 205 ? -4.606 12.319 14.385 1.00 44.91 205 PRO A N 1
ATOM 1478 C CA . PRO A 1 205 ? -5.088 12.916 15.622 1.00 44.91 205 PRO A CA 1
ATOM 1479 C C . PRO A 1 205 ? -4.377 12.241 16.796 1.00 44.91 205 PRO A C 1
ATOM 1481 O O . PRO A 1 205 ? -4.283 11.013 16.852 1.00 44.91 205 PRO A O 1
ATOM 1484 N N . ALA A 1 206 ? -3.825 13.050 17.704 1.00 42.59 206 ALA A N 1
ATOM 1485 C CA . ALA A 1 206 ? -3.119 12.544 18.872 1.00 42.59 206 ALA A CA 1
ATOM 1486 C C . ALA A 1 206 ? -4.016 11.547 19.617 1.00 42.59 206 ALA A C 1
ATOM 1488 O O . ALA A 1 206 ? -5.192 11.836 19.850 1.00 42.59 206 ALA A O 1
ATOM 1489 N N . ALA A 1 207 ? -3.463 10.385 19.981 1.00 40.22 207 ALA A N 1
ATOM 1490 C CA . ALA A 1 207 ? -4.185 9.405 20.783 1.00 40.22 207 ALA A CA 1
ATOM 1491 C C . ALA A 1 207 ? -4.790 10.107 22.013 1.00 40.22 207 ALA A C 1
ATOM 1493 O O . ALA A 1 207 ? -4.102 10.940 22.625 1.00 40.22 207 ALA A O 1
ATOM 1494 N N . PRO A 1 208 ? -6.056 9.826 22.375 1.00 48.38 208 PRO A N 1
ATOM 1495 C CA . PRO A 1 208 ? -6.653 10.448 23.540 1.00 48.38 208 PRO A CA 1
ATOM 1496 C C . PRO A 1 208 ? -5.787 10.142 24.752 1.00 48.38 208 PRO A C 1
ATOM 1498 O O . PRO A 1 208 ? -5.388 9.003 25.005 1.00 48.38 208 PRO A O 1
ATOM 1501 N N . ARG A 1 209 ? -5.439 11.205 25.473 1.00 47.69 209 ARG A N 1
ATOM 1502 C CA . ARG A 1 209 ? -4.635 11.103 26.682 1.00 47.69 209 ARG A CA 1
ATOM 1503 C C . ARG A 1 209 ? -5.487 10.401 27.730 1.00 47.69 209 ARG A C 1
ATOM 1505 O O . ARG A 1 209 ? -6.381 11.014 28.303 1.00 47.69 209 ARG A O 1
ATOM 1512 N N . VAL A 1 210 ? -5.216 9.122 27.960 1.00 49.09 210 VAL A N 1
ATOM 1513 C CA . VAL A 1 210 ? -5.705 8.435 29.153 1.00 49.09 210 VAL A CA 1
ATOM 1514 C C . VAL A 1 210 ? -5.045 9.129 30.338 1.00 49.09 210 VAL A C 1
ATOM 1516 O O . VAL A 1 210 ? -3.816 9.140 30.431 1.00 49.09 210 VAL A O 1
ATOM 1519 N N . ASP A 1 211 ? -5.844 9.760 31.199 1.00 53.59 211 ASP A N 1
ATOM 1520 C CA . ASP A 1 211 ? -5.347 10.318 32.454 1.00 53.59 211 ASP A CA 1
ATOM 1521 C C . ASP A 1 211 ? -4.706 9.173 33.259 1.00 53.59 211 ASP A C 1
ATOM 1523 O O . ASP A 1 211 ? -5.401 8.205 33.592 1.00 53.59 211 ASP A O 1
ATOM 1527 N N . PRO A 1 212 ? -3.396 9.233 33.568 1.00 56.03 212 PRO A N 1
ATOM 1528 C CA . PRO A 1 212 ? -2.734 8.210 34.368 1.00 56.03 212 PRO A CA 1
ATOM 1529 C C . PRO A 1 212 ? -3.409 7.985 35.727 1.00 56.03 212 PRO A C 1
ATOM 1531 O O . PRO A 1 212 ? -3.262 6.907 36.294 1.00 56.03 212 PRO A O 1
ATOM 1534 N N . ALA A 1 213 ? -4.162 8.967 36.239 1.00 57.34 213 ALA A N 1
ATOM 1535 C CA . ALA A 1 213 ? -4.931 8.849 37.476 1.00 57.34 213 ALA A CA 1
ATOM 1536 C C . ALA A 1 213 ? -6.151 7.910 37.368 1.00 57.34 213 ALA A C 1
ATOM 1538 O O . ALA A 1 213 ? -6.647 7.444 38.394 1.00 57.34 213 ALA A O 1
ATOM 1539 N N . LEU A 1 214 ? -6.634 7.615 36.153 1.00 48.88 214 LEU A N 1
ATOM 1540 C CA . LEU A 1 214 ? -7.723 6.661 35.896 1.00 48.88 214 LEU A CA 1
ATOM 1541 C C . LEU A 1 214 ? -7.223 5.224 35.715 1.00 48.88 214 LEU A C 1
ATOM 1543 O O . LEU A 1 214 ? -8.017 4.282 35.763 1.00 48.88 214 LEU A O 1
ATOM 1547 N N . LEU A 1 215 ? -5.915 5.038 35.523 1.00 50.12 215 LEU A N 1
ATOM 1548 C CA . LEU A 1 215 ? -5.325 3.711 35.542 1.00 50.12 215 LEU A CA 1
ATOM 1549 C C . LEU A 1 215 ? -5.344 3.219 36.994 1.00 50.12 215 LEU A C 1
ATOM 1551 O O . LEU A 1 215 ? -4.801 3.900 37.868 1.00 50.12 215 LEU A O 1
ATOM 1555 N N . PRO A 1 216 ? -5.948 2.053 37.292 1.00 50.66 216 PRO A N 1
ATOM 1556 C CA . PRO A 1 216 ? -5.809 1.468 38.615 1.00 50.66 216 PRO A CA 1
ATOM 1557 C C . PRO A 1 216 ? -4.314 1.367 38.906 1.00 50.66 216 PRO A C 1
ATOM 1559 O O . PRO A 1 216 ? -3.565 0.828 38.088 1.00 50.66 216 PRO A O 1
ATOM 1562 N N . SER A 1 217 ? -3.878 1.930 40.036 1.00 49.22 217 SER A N 1
ATOM 1563 C CA . SER A 1 217 ? -2.491 1.878 40.478 1.00 49.22 217 SER A CA 1
ATOM 1564 C C . SER A 1 217 ? -2.104 0.416 40.658 1.00 49.22 217 SER A C 1
ATOM 1566 O O . SER A 1 217 ? -2.304 -0.212 41.696 1.00 49.22 217 SER A O 1
ATOM 1568 N N . TRP A 1 218 ? -1.568 -0.165 39.594 1.00 45.31 218 TRP A N 1
ATOM 1569 C CA . TRP A 1 218 ? -0.960 -1.473 39.637 1.00 45.31 218 TRP A CA 1
ATOM 1570 C C . TRP A 1 218 ? 0.387 -1.264 40.311 1.00 45.31 218 TRP A C 1
ATOM 1572 O O . TRP A 1 218 ? 1.418 -1.122 39.665 1.00 45.31 218 TRP A O 1
ATOM 1582 N N . SER A 1 219 ? 0.380 -1.152 41.639 1.00 38.38 219 SER A N 1
ATOM 1583 C CA . SER A 1 219 ? 1.586 -1.419 42.401 1.00 38.38 219 SER A CA 1
ATOM 1584 C C . SER A 1 219 ? 1.892 -2.891 42.150 1.00 38.38 219 SER A C 1
ATOM 1586 O O . SER A 1 219 ? 1.094 -3.733 42.582 1.00 38.38 219 SER A O 1
ATOM 1588 N N . PRO A 1 220 ? 2.994 -3.247 41.465 1.00 40.66 220 PRO A N 1
ATOM 1589 C CA . PRO A 1 220 ? 3.468 -4.610 41.543 1.00 40.66 220 PRO A CA 1
ATOM 1590 C C . PRO A 1 220 ? 3.747 -4.827 43.026 1.00 40.66 220 PRO A C 1
ATOM 1592 O O . PRO A 1 220 ? 4.712 -4.295 43.573 1.00 40.66 220 PRO A O 1
ATOM 1595 N N . ARG A 1 221 ? 2.861 -5.549 43.725 1.00 41.38 221 ARG A N 1
ATOM 1596 C CA . ARG A 1 221 ? 3.246 -6.119 45.009 1.00 41.38 221 ARG A CA 1
ATOM 1597 C C . ARG A 1 221 ? 4.487 -6.915 44.671 1.00 41.38 221 ARG A C 1
ATOM 1599 O O . ARG A 1 221 ? 4.408 -7.835 43.853 1.00 41.38 221 ARG A O 1
ATOM 1606 N N . SER A 1 222 ? 5.608 -6.500 45.250 1.00 40.81 222 SER A N 1
ATOM 1607 C CA . SER A 1 222 ? 6.859 -7.235 45.318 1.00 40.81 222 SER A CA 1
ATOM 1608 C C . SER A 1 222 ? 6.570 -8.559 46.020 1.00 40.81 222 SER A C 1
ATOM 1610 O O . SER A 1 222 ? 6.863 -8.770 47.192 1.00 40.81 222 SER A O 1
ATOM 1612 N N . SER A 1 223 ? 5.890 -9.439 45.306 1.00 39.31 223 SER A N 1
ATOM 1613 C CA . SER A 1 223 ? 5.777 -10.835 45.631 1.00 39.31 223 SER A CA 1
ATOM 1614 C C . SER A 1 223 ? 7.091 -11.363 45.106 1.00 39.31 223 SER A C 1
ATOM 1616 O O . SER A 1 223 ? 7.167 -11.782 43.958 1.00 39.31 223 SER A O 1
ATOM 1618 N N . THR A 1 224 ? 8.163 -11.194 45.882 1.00 43.88 224 THR A N 1
ATOM 1619 C CA . THR A 1 224 ? 9.386 -11.959 45.673 1.00 43.88 224 THR A CA 1
ATOM 1620 C C . THR A 1 224 ? 8.922 -13.410 45.614 1.00 43.88 224 THR A C 1
ATOM 1622 O O . THR A 1 224 ? 8.427 -13.904 46.632 1.00 43.88 224 THR A O 1
ATOM 1625 N N . PRO A 1 225 ? 8.955 -14.086 44.451 1.00 50.25 225 PRO A N 1
ATOM 1626 C CA . PRO A 1 225 ? 8.662 -15.502 44.445 1.00 50.25 225 PRO A CA 1
ATOM 1627 C C . PRO A 1 225 ? 9.723 -16.144 45.335 1.00 50.25 225 PRO A C 1
ATOM 1629 O O . PRO A 1 225 ? 10.923 -15.955 45.118 1.00 50.25 225 PRO A O 1
ATOM 1632 N N . ALA A 1 226 ? 9.285 -16.839 46.386 1.00 54.78 226 ALA A N 1
ATOM 1633 C CA . ALA A 1 226 ? 10.178 -17.697 47.144 1.00 54.78 226 ALA A CA 1
ATOM 1634 C C . ALA A 1 226 ? 10.896 -18.612 46.136 1.00 54.78 226 ALA A C 1
ATOM 1636 O O . ALA A 1 226 ? 10.236 -19.125 45.222 1.00 54.78 226 ALA A O 1
ATOM 1637 N N . PRO A 1 227 ? 12.226 -18.780 46.235 1.00 55.06 227 PRO A N 1
ATOM 1638 C CA . PRO A 1 227 ? 12.945 -19.617 45.292 1.00 55.06 227 PRO A CA 1
ATOM 1639 C C . PRO A 1 227 ? 12.326 -21.020 45.303 1.00 55.06 227 PRO A C 1
ATOM 1641 O O . PRO A 1 227 ? 11.980 -21.523 46.379 1.00 55.06 227 PRO A O 1
ATOM 1644 N N . PRO A 1 228 ? 12.159 -21.659 44.132 1.00 48.22 228 PRO A N 1
ATOM 1645 C CA . PRO A 1 228 ? 11.660 -23.020 44.079 1.00 48.22 228 PRO A CA 1
ATOM 1646 C C . PRO A 1 228 ? 12.584 -23.905 44.914 1.00 48.22 228 PRO A C 1
ATOM 1648 O O . PRO A 1 228 ? 13.802 -23.917 44.723 1.00 48.22 228 PRO A O 1
ATOM 1651 N N . SER A 1 229 ? 12.000 -24.631 45.865 1.00 49.34 229 SER A N 1
ATOM 1652 C CA . SER A 1 229 ? 12.691 -25.680 46.603 1.00 49.34 229 SER A CA 1
ATOM 1653 C C . SER A 1 229 ? 13.227 -26.666 45.573 1.00 49.34 229 SER A C 1
ATOM 1655 O O . SER A 1 229 ? 12.454 -27.271 44.835 1.00 49.34 229 SER A O 1
ATOM 1657 N N . THR A 1 230 ? 14.550 -26.795 45.489 1.00 44.75 230 THR A N 1
ATOM 1658 C CA . THR A 1 230 ? 15.229 -27.755 44.615 1.00 44.75 230 THR A CA 1
ATOM 1659 C C . THR A 1 230 ? 14.627 -29.148 44.807 1.00 44.75 230 THR A C 1
ATOM 1661 O O . THR A 1 230 ? 14.776 -29.717 45.894 1.00 44.75 230 THR A O 1
ATOM 1664 N N . PRO A 1 231 ? 13.968 -29.731 43.788 1.00 47.19 231 PRO A N 1
ATOM 1665 C CA . PRO A 1 231 ? 13.587 -31.126 43.850 1.00 47.19 231 PRO A CA 1
ATOM 1666 C C . PRO A 1 231 ? 14.859 -31.974 43.807 1.00 47.19 231 PRO A C 1
ATOM 1668 O O . PRO A 1 231 ? 15.730 -31.807 42.952 1.00 47.19 231 PRO A O 1
ATOM 1671 N N . ARG A 1 232 ? 14.970 -32.876 44.782 1.00 50.41 232 ARG A N 1
ATOM 1672 C CA . ARG A 1 232 ? 16.040 -33.869 44.897 1.00 50.41 232 ARG A CA 1
ATOM 1673 C C . ARG A 1 232 ? 16.132 -34.670 43.585 1.00 50.41 232 ARG A C 1
ATOM 1675 O O . ARG A 1 232 ? 15.098 -35.168 43.137 1.00 50.41 232 ARG A O 1
ATOM 1682 N N . PRO A 1 233 ? 17.319 -34.834 42.975 1.00 45.28 233 PRO A N 1
ATOM 1683 C CA . PRO A 1 233 ? 17.430 -35.582 41.730 1.00 45.28 233 PRO A CA 1
ATOM 1684 C C . PRO A 1 233 ? 17.057 -37.058 41.957 1.00 45.28 233 PRO A C 1
ATOM 1686 O O . PRO A 1 233 ? 17.476 -37.645 42.965 1.00 45.28 233 PRO A O 1
ATOM 1689 N N . PRO A 1 234 ? 16.282 -37.682 41.050 1.00 45.41 234 PRO A N 1
ATOM 1690 C CA . PRO A 1 234 ? 16.033 -39.114 41.106 1.00 45.41 234 PRO A CA 1
ATOM 1691 C C . PRO A 1 234 ? 17.344 -39.870 40.864 1.00 45.41 234 PRO A C 1
ATOM 1693 O O . PRO A 1 234 ? 18.147 -39.503 40.005 1.00 45.41 234 PRO A O 1
ATOM 1696 N N . ARG A 1 235 ? 17.573 -40.926 41.654 1.00 47.88 235 ARG A N 1
ATOM 1697 C CA . ARG A 1 235 ? 18.727 -41.822 41.503 1.00 47.88 235 ARG A CA 1
ATOM 1698 C C . ARG A 1 235 ? 18.802 -42.333 40.064 1.00 47.88 235 ARG A C 1
ATOM 1700 O O . ARG A 1 235 ? 17.831 -42.883 39.549 1.00 47.88 235 ARG A O 1
ATOM 1707 N N . ALA A 1 236 ? 19.977 -42.178 39.458 1.00 41.75 236 ALA A N 1
ATOM 1708 C CA . ALA A 1 236 ? 20.306 -42.743 38.162 1.00 41.75 236 ALA A CA 1
ATOM 1709 C C . ALA A 1 236 ? 20.034 -44.256 38.149 1.00 41.75 236 ALA A C 1
ATOM 1711 O O . ALA A 1 236 ? 20.592 -44.999 38.956 1.00 41.75 236 ALA A O 1
ATOM 1712 N N . SER A 1 237 ? 19.189 -44.697 37.218 1.00 37.69 237 SER A N 1
ATOM 1713 C CA . SER A 1 237 ? 19.193 -46.073 36.718 1.00 37.69 237 SER A CA 1
ATOM 1714 C C . SER A 1 237 ? 19.948 -46.091 35.382 1.00 37.69 237 SER A C 1
ATOM 1716 O O . SER A 1 237 ? 19.830 -45.128 34.618 1.00 37.69 237 SER A O 1
ATOM 1718 N N . PRO A 1 238 ? 20.762 -47.121 35.099 1.00 47.16 238 PRO A N 1
ATOM 1719 C CA . PRO A 1 238 ? 21.652 -47.128 33.949 1.00 47.16 238 PRO A CA 1
ATOM 1720 C C . PRO A 1 238 ? 20.946 -47.590 32.665 1.00 47.16 238 PRO A C 1
ATOM 1722 O O . PRO A 1 238 ? 20.047 -48.422 32.697 1.00 47.16 238 PRO A O 1
ATOM 1725 N N . ALA A 1 239 ? 21.478 -47.101 31.541 1.00 47.50 239 ALA A N 1
ATOM 1726 C CA . ALA A 1 239 ? 21.350 -47.623 30.179 1.00 47.50 239 ALA A CA 1
ATOM 1727 C C . ALA A 1 239 ? 20.035 -47.368 29.412 1.00 47.50 239 ALA A C 1
ATOM 1729 O O . ALA A 1 239 ? 19.145 -48.206 29.353 1.00 47.50 239 ALA A O 1
ATOM 1730 N N . CYS A 1 240 ? 20.028 -46.281 28.635 1.00 36.25 240 CYS A N 1
ATOM 1731 C CA . CYS A 1 240 ? 19.533 -46.294 27.255 1.00 36.25 240 CYS A CA 1
ATOM 1732 C C . CYS A 1 240 ? 20.522 -45.492 26.392 1.00 36.25 240 CYS A C 1
ATOM 1734 O O . CYS A 1 240 ? 20.739 -44.304 26.618 1.00 36.25 240 CYS A O 1
ATOM 1736 N N . ARG A 1 241 ? 21.196 -46.178 25.462 1.00 39.91 241 ARG A N 1
ATOM 1737 C CA . ARG A 1 241 ? 22.159 -45.600 24.508 1.00 39.91 241 ARG A CA 1
ATOM 1738 C C . ARG A 1 241 ? 21.476 -44.578 23.584 1.00 39.91 241 ARG A C 1
ATOM 1740 O O . ARG A 1 241 ? 20.370 -44.858 23.129 1.00 39.91 241 ARG A O 1
ATOM 1747 N N . PRO A 1 242 ? 22.150 -43.485 23.189 1.00 42.50 242 PRO A N 1
ATOM 1748 C CA . PRO A 1 242 ? 21.726 -42.692 22.042 1.00 42.50 242 PRO A CA 1
ATOM 1749 C C . PRO A 1 242 ? 22.123 -43.373 20.716 1.00 42.50 242 PRO A C 1
ATOM 1751 O O . PRO A 1 242 ? 23.239 -43.876 20.570 1.00 42.50 242 PRO A O 1
ATOM 1754 N N . SER A 1 243 ? 21.196 -43.386 19.750 1.00 42.69 243 SER A N 1
ATOM 1755 C CA . SER A 1 243 ? 21.426 -43.830 18.365 1.00 42.69 243 SER A CA 1
ATOM 1756 C C . SER A 1 243 ? 22.374 -42.877 17.615 1.00 42.69 243 SER A C 1
ATOM 1758 O O . SER A 1 243 ? 22.239 -41.663 17.756 1.00 42.69 243 SER A O 1
ATOM 1760 N N . PRO A 1 244 ? 23.289 -43.382 16.765 1.00 44.50 244 PRO A N 1
ATOM 1761 C CA . PRO A 1 244 ? 24.388 -42.585 16.213 1.00 44.50 244 PRO A CA 1
ATOM 1762 C C . PRO A 1 244 ? 24.076 -41.800 14.921 1.00 44.50 244 PRO A C 1
ATOM 1764 O O . PRO A 1 244 ? 25.009 -41.395 14.238 1.00 44.50 244 PRO A O 1
ATOM 1767 N N . TRP A 1 245 ? 22.816 -41.606 14.513 1.00 45.94 245 TRP A N 1
ATOM 1768 C CA . TRP A 1 245 ? 22.496 -41.146 13.140 1.00 45.94 245 TRP A CA 1
ATOM 1769 C C . TRP A 1 245 ? 21.914 -39.732 13.007 1.00 45.94 245 TRP A C 1
ATOM 1771 O O . TRP A 1 245 ? 21.525 -39.332 11.916 1.00 45.94 245 TRP A O 1
ATOM 1781 N N . ALA A 1 246 ? 21.893 -38.930 14.068 1.00 43.47 246 ALA A N 1
ATOM 1782 C CA . ALA A 1 246 ? 21.337 -37.576 14.004 1.00 43.47 246 ALA A CA 1
ATOM 1783 C C . ALA A 1 246 ? 22.414 -36.483 13.891 1.00 43.47 246 ALA A C 1
ATOM 1785 O O . ALA A 1 246 ? 22.332 -35.488 14.597 1.00 43.47 246 ALA A O 1
ATOM 1786 N N . SER A 1 247 ? 23.420 -36.674 13.030 1.00 42.84 247 SER A N 1
ATOM 1787 C CA . SER A 1 247 ? 24.373 -35.619 12.645 1.00 42.84 247 SER A CA 1
ATOM 1788 C C . SER A 1 247 ? 25.049 -35.942 11.311 1.00 42.84 247 SER A C 1
ATOM 1790 O O . SER A 1 247 ? 26.035 -36.672 11.293 1.00 42.84 247 SER A O 1
ATOM 1792 N N . ALA A 1 248 ? 24.568 -35.363 10.207 1.00 41.81 248 ALA A N 1
ATOM 1793 C CA . ALA A 1 248 ? 25.413 -34.998 9.065 1.00 41.81 248 ALA A CA 1
ATOM 1794 C C . ALA A 1 248 ? 24.697 -33.998 8.130 1.00 41.81 248 ALA A C 1
ATOM 1796 O O . ALA A 1 248 ? 23.467 -33.989 8.084 1.00 41.81 248 ALA A O 1
ATOM 1797 N N . PRO A 1 249 ? 25.451 -33.129 7.428 1.00 47.72 249 PRO A N 1
ATOM 1798 C CA . PRO A 1 249 ? 25.042 -31.768 7.105 1.00 47.72 249 PRO A CA 1
ATOM 1799 C C . PRO A 1 249 ? 24.740 -31.530 5.617 1.00 47.72 249 PRO A C 1
ATOM 1801 O O . PRO A 1 249 ? 24.883 -32.400 4.763 1.00 47.72 249 PRO A O 1
ATOM 1804 N N . ALA A 1 250 ? 24.328 -30.292 5.342 1.00 46.38 250 ALA A N 1
ATOM 1805 C CA . ALA A 1 250 ? 24.090 -29.704 4.035 1.00 46.38 250 ALA A CA 1
ATOM 1806 C C . ALA A 1 250 ? 25.236 -29.905 3.024 1.00 46.38 250 ALA A C 1
ATOM 1808 O O . ALA A 1 250 ? 26.403 -29.692 3.345 1.00 46.38 250 ALA A O 1
ATOM 1809 N N . GLY A 1 251 ? 24.865 -30.163 1.766 1.00 33.16 251 GLY A N 1
ATOM 1810 C CA . GLY A 1 251 ? 25.707 -29.870 0.608 1.00 33.16 251 GLY A CA 1
ATOM 1811 C C . GLY A 1 251 ? 25.558 -30.832 -0.573 1.00 33.16 251 GLY A C 1
ATOM 1812 O O . GLY A 1 251 ? 25.726 -32.032 -0.419 1.00 33.16 251 GLY A O 1
ATOM 1813 N N . ILE A 1 252 ? 25.411 -30.237 -1.767 1.00 38.84 252 ILE A N 1
ATOM 1814 C CA . ILE A 1 252 ? 25.939 -30.713 -3.065 1.00 38.84 252 ILE A CA 1
ATOM 1815 C C . ILE A 1 252 ? 24.962 -31.477 -4.010 1.00 38.84 252 ILE A C 1
ATOM 1817 O O . ILE A 1 252 ? 24.785 -32.685 -3.978 1.00 38.84 252 ILE A O 1
ATOM 1821 N N . THR A 1 253 ? 24.456 -30.688 -4.976 1.00 44.12 253 THR A N 1
ATOM 1822 C CA . THR A 1 253 ? 24.371 -30.919 -6.446 1.00 44.12 253 THR A CA 1
ATOM 1823 C C . THR A 1 253 ? 23.182 -31.604 -7.145 1.00 44.12 253 THR A C 1
ATOM 1825 O O . THR A 1 253 ? 22.926 -32.789 -7.024 1.00 44.12 253 THR A O 1
ATOM 1828 N N . ARG A 1 254 ? 22.583 -30.793 -8.038 1.00 39.19 254 ARG A N 1
ATOM 1829 C CA . ARG A 1 254 ? 22.333 -30.980 -9.490 1.00 39.19 254 ARG A CA 1
ATOM 1830 C C . ARG A 1 254 ? 21.761 -32.316 -10.032 1.00 39.19 254 ARG A C 1
ATOM 1832 O O . ARG A 1 254 ? 22.506 -33.243 -10.295 1.00 39.19 254 ARG A O 1
ATOM 1839 N N . ARG A 1 255 ? 20.537 -32.159 -10.572 1.00 38.62 255 ARG A N 1
ATOM 1840 C CA . ARG A 1 255 ? 20.164 -32.184 -12.018 1.00 38.62 255 ARG A CA 1
ATOM 1841 C C . ARG A 1 255 ? 19.842 -33.551 -12.667 1.00 38.62 255 ARG A C 1
ATOM 1843 O O . ARG A 1 255 ? 20.604 -34.496 -12.560 1.00 38.62 255 ARG A O 1
ATOM 1850 N N . TRP A 1 256 ? 18.791 -33.490 -13.503 1.00 34.44 256 TRP A N 1
ATOM 1851 C CA . TRP A 1 256 ? 18.307 -34.403 -14.565 1.00 34.44 256 TRP A CA 1
ATOM 1852 C C . TRP A 1 256 ? 17.212 -35.428 -14.214 1.00 34.44 256 TRP A C 1
ATOM 1854 O O . TRP A 1 256 ? 17.478 -36.467 -13.632 1.00 34.44 256 TRP A O 1
ATOM 1864 N N . ALA A 1 257 ? 16.002 -35.151 -14.714 1.00 40.69 257 ALA A N 1
ATOM 1865 C CA . ALA A 1 257 ? 15.110 -36.098 -15.406 1.00 40.69 257 ALA A CA 1
ATOM 1866 C C . ALA A 1 257 ? 14.039 -35.250 -16.132 1.00 40.69 257 ALA A C 1
ATOM 1868 O O . ALA A 1 257 ? 13.174 -34.662 -15.496 1.00 40.69 257 ALA A O 1
ATOM 1869 N N . SER A 1 258 ? 14.223 -34.826 -17.384 1.00 36.94 258 SER A N 1
ATOM 1870 C CA . SER A 1 258 ? 13.816 -35.521 -18.617 1.00 36.94 258 SER A CA 1
ATOM 1871 C C . SER A 1 258 ? 12.574 -36.425 -18.515 1.00 36.94 258 SER A C 1
ATOM 1873 O O . SER A 1 258 ? 12.644 -37.498 -17.928 1.00 36.94 258 SER A O 1
ATOM 1875 N N . ARG A 1 259 ? 11.530 -36.014 -19.256 1.00 39.38 259 ARG A N 1
ATOM 1876 C CA . ARG A 1 259 ? 10.482 -36.806 -19.940 1.00 39.38 259 ARG A CA 1
ATOM 1877 C C . ARG A 1 259 ? 9.486 -37.652 -19.126 1.00 39.38 259 ARG A C 1
ATOM 1879 O O . ARG A 1 259 ? 9.770 -38.782 -18.758 1.00 39.38 259 ARG A O 1
ATOM 1886 N N . ALA A 1 260 ? 8.244 -37.164 -19.100 1.00 37.94 260 ALA A N 1
ATOM 1887 C CA . ALA A 1 260 ? 7.024 -37.824 -19.606 1.00 37.94 260 ALA A CA 1
ATOM 1888 C C . ALA A 1 260 ? 5.964 -36.700 -19.731 1.00 37.94 260 ALA A C 1
ATOM 1890 O O . ALA A 1 260 ? 5.795 -35.962 -18.769 1.00 37.94 260 ALA A O 1
ATOM 1891 N N . ARG A 1 261 ? 5.274 -36.413 -20.837 1.00 37.59 261 ARG A N 1
ATOM 1892 C CA . ARG A 1 261 ? 4.876 -37.145 -22.046 1.00 37.59 261 ARG A CA 1
ATOM 1893 C C . ARG A 1 261 ? 4.966 -36.222 -23.260 1.00 37.59 261 ARG A C 1
ATOM 1895 O O . ARG A 1 261 ? 4.900 -34.992 -23.045 1.00 37.59 261 ARG A O 1
#

Nearest PDB structures (foldseek):
  6zre-assembly2_B  TM=8.300E-01  e=2.035E-03  Pseudomonas aeruginosa PAO1
  1ek9-assembly1_A  TM=8.596E-01  e=8.109E-03  Escherichia coli
  5bun-assembly1_B  TM=8.307E-01  e=1.058E-02  Salmonella enterica subsp. enterica serovar Typhi
  2wmz-assembly1_B  TM=8.338E-01  e=2.476E-02  Escherichia coli K-12
  4k7r-assembly1_A  TM=7.944E-01  e=1.618E-02  Escherichia coli K-12

Mean predicted aligned error: 16.57 Å

pLDDT: mean 71.25, std 20.37, range [30.97, 97.0]

Foldseek 3Di:
DDDDPPPDPPPPPVLAQELQNLLVLLCPQFPCVCVLVVLLVVLLVVLVVLCCVQQDFDFDFDDDPPDTDTDTHHDPDRPVVSVVSNVVSVVSSVVSNLVSLVVSVVLSVVLSVLLVQLQVLVVQLVVLVVQLVVLVVLLVVQVVCVVVVNHDPVSSVVSVVVSVVSVVSNVVSVVSSVVSQVVSCNSSVHHRDDHYDHDDDDPSPPRPDDDPVPPPPPPPPPPVPDPPDDDDDDDDDDDDDDDDPPDDDDDDDDDDDDDDD

Secondary structure (DSSP, 8-state):
-------------TT-B-HHHHHHHHHHHSTTTTHHHHHHHHHHHHHHHHHHHHHSPEEEEEEETTEEEEEEE--SS--HHHHHHHHHHHHHHHHHHHHHHHHHHHHHHHHHHHHHHHHHHHHHHHHHHHHHHHHHHHHHHHHHHHHHTSS-HHHHHHHHHHHHHHHHHHHHHHHHHHHHHHHHHHHHTS---S-B-------PPPPP-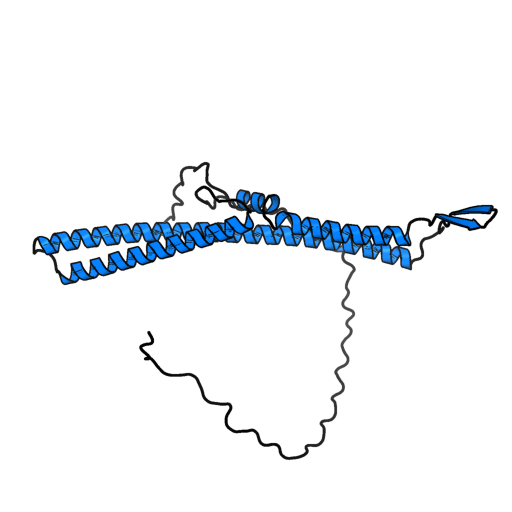--GGGS---------PPPPP-PPPPPPPP--PPPTTS---------------

Radius of gyration: 35.21 Å; Cα contacts (8 Å, |Δi|>4): 203; chains: 1; bounding box: 91×68×90 Å

Sequence (261 aa):
MLAAFSLSAVAADPSAVTVGEAVRLGLTTGPLAGAPEAARRAASGEARAYAATEADPEVQVQSFLQERSVQLVVPIEAPPATLARARAARLLVDAAEVRAQAAQAALGVEIAGMVVRVAEASAVAALQVESEGLARRARDRARALAESGEGDRVEAALLEAEAAGALQRALAAERDRRLAAMRLEQHLGLPIVGTITVTEWPQVPAAPRVDPALLPSWSPRSSTPAPPSTPRPPRASPACRPSPWASAPAGITRRWASRAR

Solvent-accessible surface area (backbone atoms only — not comparable to full-atom values): 15520 Å² total; per-residue (Å²): 141,79,83,78,80,72,81,69,79,71,70,84,52,93,53,48,47,33,37,38,55,50,26,53,42,23,57,70,59,8,82,64,34,58,51,35,59,50,52,29,51,50,43,44,49,55,35,48,57,53,46,56,76,75,69,56,63,53,72,49,74,51,75,52,102,90,48,82,49,78,47,77,51,70,78,92,64,76,52,70,66,54,54,53,48,55,52,50,37,50,52,49,35,54,52,33,47,53,50,22,53,51,49,52,52,50,51,37,52,51,45,38,54,37,48,52,50,25,40,53,28,43,53,51,18,53,54,28,47,53,48,20,56,49,32,44,54,53,22,56,51,34,43,54,30,34,74,71,69,80,35,55,61,67,57,23,54,53,32,46,53,46,21,54,52,30,44,53,50,20,54,51,30,45,49,51,20,50,54,36,44,52,56,40,25,63,49,30,61,46,85,82,80,66,55,65,44,89,82,52,80,59,84,72,78,76,76,81,80,74,58,72,84,75,48,78,83,77,68,77,73,84,70,72,74,74,76,79,79,79,77,80,79,79,81,86,76,86,87,82,84,82,79,93,78,88,79,84,81,90,83,87,85,82,88,90,81,85,90,87,131